Protein AF-A0A955U536-F1 (afdb_monomer_lite)

Foldseek 3Di:
DPPPPPPCQQQNVADPQWAWEDFPPDRIHTDGVVLQDPQQQQPRHGYAAQWGAPNVVSDIFFWAKFKDCPFFVVQWDWDWDQADQPHLCVVQVQDVGGGTFTWGFTKIKMATQGPTKGWNFFLPDPSSPDQWDQRPQVNAIWRQQFKKKFKADPVRHTPWIDGDTGDQAFFDDFDDDGDGDDRRGGIYGNGGMDMDHRPGRSRGHGCPPPDFAKIKMKMAGNVVCSGRHPDRPRRIDIDIDTHHHD

pLDDT: mean 87.47, std 11.95, range [39.75, 98.62]

Radius of gyration: 20.35 Å; chains: 1; bounding box: 44×45×67 Å

Sequence (246 aa):
DANGFGDACVCDGCLAEELCQEHPLELARCISTDICQEFETCGDQCCPFGSGCDTTSDTCVLPDLTIGTGVIAPSLTFEEVDIAVDGCEVFMGCVTAPGLRRMMKLDIRVRNPGVGALVFGDIQQPEIIGNFVFDECIQSGAFTELLTMTLKDAGNVPRATRDYHGLCVLDGLGTGTQVFDDCLFMGLSPGFSSTLAADQPCAGLDVTGLAAGEYTLEMHLNPDETIAESNYDNNVVTVPITIPEP

Secondary structure (DSSP, 8-state):
-TTS-----GGGG--TTEEEE--SSS--EEEETTTS-TTTEETTEEPPTB-EEETTTTEEE----EE-GGGHHHH-EEEEEEE-TT-HHHHTTSSSSSEEEEEEE--EEEE--SSSPEEEEETTSTT--SSEEEETTTTEEEESSSEEEEEE-TTS-EEEEEE---B-----B-SS-----SSSEEEE-TT-EEEE-TTSTTSEEE-TTPPSEEEEEEEEESTT--S--S--TTSEEEEEEEEPP-

Structure (mmCIF, N/CA/C/O backbone):
data_AF-A0A955U536-F1
#
_entry.id   AF-A0A955U536-F1
#
loop_
_atom_site.group_PDB
_atom_site.id
_atom_site.type_symbol
_atom_site.label_atom_id
_atom_site.label_alt_id
_atom_site.label_comp_id
_atom_site.label_asym_id
_atom_site.label_entity_id
_atom_site.label_seq_id
_atom_site.pdbx_PDB_ins_code
_atom_site.Cartn_x
_atom_site.Cartn_y
_atom_site.Cartn_z
_atom_site.occupancy
_atom_site.B_iso_or_equiv
_atom_site.auth_seq_id
_atom_site.auth_comp_id
_atom_site.auth_asym_id
_atom_site.auth_atom_id
_atom_site.pdbx_PDB_model_num
ATOM 1 N N . ASP A 1 1 ? 7.622 -20.544 -37.174 1.00 48.97 1 ASP A N 1
ATOM 2 C CA . ASP A 1 1 ? 7.221 -21.973 -37.250 1.00 48.97 1 ASP A CA 1
ATOM 3 C C . ASP A 1 1 ? 6.225 -22.185 -38.398 1.00 48.97 1 ASP A C 1
ATOM 5 O O . ASP A 1 1 ? 5.889 -21.247 -39.109 1.00 48.97 1 ASP A O 1
ATOM 9 N N . ALA A 1 2 ? 5.924 -23.441 -38.736 1.00 39.75 2 ALA A N 1
ATOM 10 C CA . ALA A 1 2 ? 5.551 -23.874 -40.091 1.00 39.75 2 ALA A CA 1
ATOM 11 C C . ALA A 1 2 ? 4.057 -23.740 -40.477 1.00 39.75 2 ALA A C 1
ATOM 13 O O . ALA A 1 2 ? 3.605 -24.423 -41.396 1.00 39.75 2 ALA A O 1
ATOM 14 N N . ASN A 1 3 ? 3.282 -22.883 -39.810 1.00 59.88 3 ASN A N 1
ATOM 15 C CA . ASN A 1 3 ? 1.857 -22.648 -40.098 1.00 59.88 3 ASN A CA 1
ATOM 16 C C . ASN A 1 3 ? 1.566 -21.294 -40.779 1.00 59.88 3 ASN A C 1
ATOM 18 O O . ASN A 1 3 ? 0.422 -21.061 -41.159 1.00 59.88 3 ASN A O 1
ATOM 22 N N . GLY A 1 4 ? 2.559 -20.418 -40.983 1.00 43.28 4 GLY A N 1
ATOM 23 C CA . GLY A 1 4 ? 2.408 -19.189 -41.783 1.00 43.28 4 GLY A CA 1
ATOM 24 C C . GLY A 1 4 ? 1.479 -18.120 -41.190 1.00 43.28 4 GLY A C 1
ATOM 25 O O . GLY A 1 4 ? 1.365 -17.039 -41.762 1.00 43.28 4 GLY A O 1
ATOM 26 N N . PHE A 1 5 ? 0.872 -18.390 -40.037 1.00 46.16 5 PHE A N 1
ATOM 27 C CA . PHE A 1 5 ? 0.512 -17.377 -39.062 1.00 46.16 5 PHE A CA 1
ATOM 28 C C . PHE A 1 5 ? 1.739 -17.238 -38.180 1.00 46.16 5 PHE A C 1
ATOM 30 O O . PHE A 1 5 ? 1.927 -18.014 -37.251 1.00 46.16 5 PHE A O 1
ATOM 37 N N . GLY A 1 6 ? 2.634 -16.324 -38.549 1.00 46.84 6 GLY A N 1
ATOM 38 C CA . GLY A 1 6 ? 3.588 -15.849 -37.566 1.00 46.84 6 GLY A CA 1
ATOM 39 C C . GLY A 1 6 ? 2.755 -15.250 -36.446 1.00 46.84 6 GLY A C 1
ATOM 40 O O . GLY A 1 6 ? 2.140 -14.205 -36.658 1.00 46.84 6 GLY A O 1
ATOM 41 N N . ASP A 1 7 ? 2.697 -15.926 -35.302 1.00 53.19 7 ASP A N 1
ATOM 42 C CA . ASP A 1 7 ? 2.505 -15.246 -34.031 1.00 53.19 7 ASP A CA 1
ATOM 43 C C . ASP A 1 7 ? 3.710 -14.313 -33.922 1.00 53.19 7 ASP A C 1
ATOM 45 O O . ASP A 1 7 ? 4.755 -14.675 -33.389 1.00 53.19 7 ASP A O 1
ATOM 49 N N . ALA A 1 8 ? 3.627 -13.158 -34.585 1.00 53.50 8 ALA A N 1
ATOM 50 C CA . ALA A 1 8 ? 4.534 -12.070 -34.313 1.00 53.50 8 ALA A CA 1
ATOM 51 C C . ALA A 1 8 ? 4.321 -11.803 -32.829 1.00 53.50 8 ALA A C 1
ATOM 53 O O . ALA A 1 8 ? 3.212 -11.429 -32.428 1.00 53.50 8 ALA A O 1
ATOM 54 N N . CYS A 1 9 ? 5.341 -12.078 -32.014 1.00 65.12 9 CYS A N 1
ATOM 55 C CA . CYS A 1 9 ? 5.349 -11.575 -30.654 1.00 65.12 9 CYS A CA 1
ATOM 56 C C . CYS A 1 9 ? 5.010 -10.089 -30.771 1.00 65.12 9 CYS A C 1
ATOM 58 O O . CYS A 1 9 ? 5.528 -9.428 -31.669 1.00 65.12 9 CYS A O 1
ATOM 60 N N . VAL A 1 10 ? 4.099 -9.563 -29.947 1.00 72.19 10 VAL A N 1
ATOM 61 C CA . VAL A 1 10 ? 3.661 -8.159 -30.085 1.00 72.19 10 VAL A CA 1
ATOM 62 C C . VAL A 1 10 ? 4.877 -7.219 -30.129 1.00 72.19 10 VAL A C 1
ATOM 64 O O . VAL A 1 10 ? 4.898 -6.276 -30.915 1.00 72.19 10 VAL A O 1
ATOM 67 N N . CYS A 1 11 ? 5.937 -7.583 -29.402 1.00 80.00 11 CYS A N 1
ATOM 68 C CA . CYS A 1 11 ? 7.250 -6.947 -29.426 1.00 80.00 11 CYS A CA 1
ATOM 69 C C . CYS A 1 11 ? 7.945 -6.879 -30.798 1.00 80.00 11 CYS A C 1
ATOM 71 O O . CYS A 1 11 ? 8.616 -5.894 -31.083 1.00 80.00 11 CYS A O 1
ATOM 73 N N . ASP A 1 12 ? 7.783 -7.879 -31.668 1.00 79.75 12 ASP A N 1
ATOM 74 C CA . ASP A 1 12 ? 8.383 -7.905 -33.012 1.00 79.75 12 ASP A CA 1
ATOM 75 C C . ASP A 1 12 ? 7.738 -6.875 -33.958 1.00 79.75 12 ASP A C 1
ATOM 77 O O . ASP A 1 12 ? 8.247 -6.616 -35.052 1.00 79.75 12 ASP A O 1
ATOM 81 N N . GLY A 1 13 ? 6.579 -6.331 -33.570 1.00 81.44 13 GLY A N 1
ATOM 82 C CA . GLY A 1 13 ? 5.790 -5.382 -34.348 1.00 81.44 13 GLY A CA 1
ATOM 83 C C . GLY A 1 13 ? 5.906 -3.925 -33.903 1.00 81.44 13 GLY A C 1
ATOM 84 O O . GLY A 1 13 ? 5.238 -3.089 -34.515 1.00 81.44 13 GLY A O 1
ATOM 85 N N . CYS A 1 14 ? 6.700 -3.613 -32.873 1.00 86.19 14 CYS A N 1
ATOM 86 C CA . CYS A 1 14 ? 6.821 -2.243 -32.377 1.00 86.19 14 CYS A CA 1
ATOM 87 C C . CYS A 1 14 ? 7.485 -1.322 -33.408 1.00 86.19 14 CYS A C 1
ATOM 89 O O . CYS A 1 14 ? 8.392 -1.715 -34.151 1.00 86.19 14 CYS A O 1
ATOM 91 N N . LEU A 1 15 ? 6.979 -0.091 -33.499 1.00 87.00 15 LEU A N 1
ATOM 92 C CA . LEU A 1 15 ? 7.510 0.922 -34.405 1.00 87.00 15 LEU A CA 1
ATOM 93 C C . LEU A 1 15 ? 8.873 1.438 -33.913 1.00 87.00 15 LEU A C 1
ATOM 95 O O . LEU A 1 15 ? 9.276 1.208 -32.783 1.00 87.00 15 LEU A O 1
ATOM 99 N N . ALA A 1 16 ? 9.593 2.176 -34.763 1.00 83.19 16 ALA A N 1
ATOM 100 C CA . ALA A 1 16 ? 10.943 2.666 -34.447 1.00 83.19 16 ALA A CA 1
ATOM 101 C C . ALA A 1 16 ? 11.022 3.630 -33.240 1.00 83.19 16 ALA A C 1
ATOM 103 O O . ALA A 1 16 ? 12.115 3.860 -32.734 1.00 83.19 16 ALA A O 1
ATOM 104 N N . GLU A 1 17 ? 9.893 4.202 -32.815 1.00 85.75 17 GLU A N 1
ATOM 105 C CA . GLU A 1 17 ? 9.762 5.098 -31.650 1.00 85.75 17 GLU A CA 1
ATOM 106 C C . GLU A 1 17 ? 8.955 4.424 -30.521 1.00 85.75 17 GLU A C 1
ATOM 108 O O . GLU A 1 17 ? 8.373 5.085 -29.665 1.00 85.75 17 GLU A O 1
ATOM 113 N N . GLU A 1 18 ? 8.881 3.092 -30.534 1.00 89.12 18 GLU A N 1
ATOM 114 C CA . GLU A 1 18 ? 8.206 2.294 -29.519 1.00 89.12 18 GLU A CA 1
ATOM 115 C C . GLU A 1 18 ? 9.140 1.204 -28.986 1.00 89.12 18 GLU A C 1
ATOM 117 O O . GLU A 1 18 ? 9.930 0.616 -29.723 1.00 89.12 18 GLU A O 1
ATOM 122 N N . LEU A 1 19 ? 9.007 0.904 -27.700 1.00 89.62 19 LEU A N 1
ATOM 123 C CA . LEU A 1 19 ? 9.675 -0.196 -27.019 1.00 89.62 19 LEU A CA 1
ATOM 124 C C . LEU A 1 19 ? 8.643 -1.248 -26.626 1.00 89.62 19 LEU A C 1
ATOM 126 O O . LEU A 1 19 ? 7.490 -0.921 -26.326 1.00 89.62 19 LEU A O 1
ATOM 130 N N . CYS A 1 20 ? 9.054 -2.515 -26.592 1.00 91.06 20 CYS A N 1
ATOM 131 C CA . CYS A 1 20 ? 8.164 -3.546 -26.078 1.00 91.06 20 CYS A CA 1
ATOM 132 C C . CYS A 1 20 ? 8.123 -3.521 -24.553 1.00 91.06 20 CYS A C 1
ATOM 134 O O . CYS A 1 20 ? 9.168 -3.509 -23.906 1.00 91.06 20 CYS A O 1
ATOM 136 N N . GLN A 1 21 ? 6.919 -3.586 -23.995 1.00 91.06 21 GLN A N 1
ATOM 137 C CA . GLN A 1 21 ? 6.676 -3.761 -22.573 1.00 91.06 21 GLN A CA 1
ATOM 138 C C . GLN A 1 21 ? 5.912 -5.062 -22.339 1.00 91.06 21 GLN A C 1
ATOM 140 O O . GLN A 1 21 ? 4.842 -5.283 -22.913 1.00 91.06 21 GLN A O 1
ATOM 145 N N . GLU A 1 22 ? 6.453 -5.906 -21.466 1.00 89.12 22 GLU A N 1
ATOM 146 C CA . GLU A 1 22 ? 5.828 -7.152 -21.029 1.00 89.12 22 GLU A CA 1
ATOM 147 C C . GLU A 1 22 ? 5.442 -7.032 -19.554 1.00 89.12 22 GLU A C 1
ATOM 149 O O . GLU A 1 22 ? 6.295 -6.780 -18.706 1.00 89.12 22 GLU A O 1
ATOM 154 N N . HIS A 1 23 ? 4.158 -7.211 -19.243 1.00 88.31 23 HIS A N 1
ATOM 155 C CA . HIS A 1 23 ? 3.664 -7.298 -17.869 1.00 88.31 23 HIS A CA 1
ATOM 156 C C . HIS A 1 23 ? 3.419 -8.774 -17.510 1.00 88.31 23 HIS A C 1
ATOM 158 O O . HIS A 1 23 ? 2.920 -9.509 -18.362 1.00 88.31 23 HIS A O 1
ATOM 164 N N . PRO A 1 24 ? 3.683 -9.233 -16.271 1.00 87.75 24 PRO A N 1
ATOM 165 C CA . PRO A 1 24 ? 3.489 -10.640 -15.892 1.00 87.75 24 PRO A CA 1
ATOM 166 C C . PRO A 1 24 ? 2.060 -11.166 -16.088 1.00 87.75 24 PRO A C 1
ATOM 168 O O . PRO A 1 24 ? 1.861 -12.363 -16.299 1.00 87.75 24 PRO A O 1
ATOM 171 N N . LEU A 1 25 ? 1.073 -10.272 -16.001 1.00 88.31 25 LEU A N 1
ATOM 172 C CA . LEU A 1 25 ? -0.357 -10.596 -16.036 1.00 88.31 25 LEU A CA 1
ATOM 173 C C . LEU A 1 25 ? -1.104 -10.019 -17.247 1.00 88.31 25 LEU A C 1
ATOM 175 O O . LEU A 1 25 ? -2.258 -10.378 -17.475 1.00 88.31 25 LEU A O 1
ATOM 179 N N . GLU A 1 26 ? -0.465 -9.152 -18.039 1.00 84.81 26 GLU A N 1
ATOM 180 C CA . GLU A 1 26 ? -1.080 -8.568 -19.238 1.00 84.81 26 GLU A CA 1
ATOM 181 C C . GLU A 1 26 ? -0.385 -9.052 -20.513 1.00 84.81 26 GLU A C 1
ATOM 183 O O . GLU A 1 26 ? 0.717 -9.594 -20.496 1.00 84.81 26 GLU A O 1
ATOM 188 N N . LEU A 1 27 ? -1.041 -8.852 -21.655 1.00 84.38 27 LEU A N 1
ATOM 189 C CA . LEU A 1 27 ? -0.408 -9.096 -22.945 1.00 84.38 27 LEU A CA 1
ATOM 190 C C . LEU A 1 27 ? 0.681 -8.050 -23.201 1.00 84.38 27 LEU A C 1
ATOM 192 O O . LEU A 1 27 ? 0.497 -6.870 -22.901 1.00 84.38 27 LEU A O 1
ATOM 196 N N . ALA A 1 28 ? 1.777 -8.486 -23.822 1.00 87.00 28 ALA A N 1
ATOM 197 C CA . ALA A 1 28 ? 2.827 -7.594 -24.292 1.00 87.00 28 ALA A CA 1
ATOM 198 C C . ALA A 1 28 ? 2.250 -6.476 -25.176 1.00 87.00 28 ALA A C 1
ATOM 200 O O . ALA A 1 28 ? 1.322 -6.705 -25.961 1.00 87.00 28 ALA A O 1
ATOM 201 N N . ARG A 1 29 ? 2.809 -5.272 -25.057 1.00 88.94 29 ARG A N 1
ATOM 202 C CA . ARG A 1 29 ? 2.356 -4.074 -25.773 1.00 88.94 29 ARG A CA 1
ATOM 203 C C . ARG A 1 29 ? 3.532 -3.204 -26.200 1.00 88.94 29 ARG A C 1
ATOM 205 O O . ARG A 1 29 ? 4.580 -3.221 -25.566 1.00 88.94 29 ARG A O 1
ATOM 212 N N . CYS A 1 30 ? 3.337 -2.426 -27.258 1.00 88.94 30 CYS A N 1
ATOM 213 C CA . CYS A 1 30 ? 4.293 -1.406 -27.679 1.00 88.94 30 CYS A CA 1
ATOM 214 C C . CYS A 1 30 ? 3.981 -0.092 -26.955 1.00 88.94 30 CYS A C 1
ATOM 216 O O . CYS A 1 30 ? 2.836 0.365 -26.957 1.00 88.94 30 CYS A O 1
ATOM 218 N N . ILE A 1 31 ? 4.987 0.480 -26.301 1.00 86.62 31 ILE A N 1
ATOM 219 C CA . ILE A 1 31 ? 4.919 1.734 -25.547 1.00 86.62 31 ILE A CA 1
ATOM 220 C C . ILE A 1 31 ? 5.820 2.748 -26.242 1.00 86.62 31 ILE A C 1
ATOM 222 O O . ILE A 1 31 ? 6.945 2.416 -26.599 1.00 86.62 31 ILE A O 1
ATOM 226 N N . SER A 1 32 ? 5.345 3.981 -26.423 1.00 84.81 32 SER A N 1
ATOM 227 C CA . SER A 1 32 ? 6.175 5.065 -26.967 1.00 84.81 32 SER A CA 1
ATOM 228 C C . SER A 1 32 ? 7.432 5.271 -26.118 1.00 84.81 32 SER A C 1
ATOM 230 O O . SER A 1 32 ? 7.349 5.286 -24.888 1.00 84.81 32 SER A O 1
ATOM 232 N N . THR A 1 33 ? 8.578 5.506 -26.758 1.00 82.56 33 THR A N 1
ATOM 233 C CA . THR A 1 33 ? 9.829 5.864 -26.066 1.00 82.56 33 THR A CA 1
ATOM 234 C C . THR A 1 33 ? 9.695 7.121 -25.211 1.00 82.56 33 THR A C 1
ATOM 236 O O . THR A 1 33 ? 10.424 7.263 -24.242 1.00 82.56 33 THR A O 1
ATOM 239 N N . ASP A 1 34 ? 8.756 8.013 -25.539 1.00 79.50 34 ASP A N 1
ATOM 240 C CA . ASP A 1 34 ? 8.497 9.230 -24.756 1.00 79.50 34 ASP A CA 1
ATOM 241 C C . ASP A 1 34 ? 7.755 8.941 -23.439 1.00 79.50 34 ASP A C 1
ATOM 243 O O . ASP A 1 34 ? 7.759 9.767 -22.534 1.00 79.50 34 ASP A O 1
ATOM 247 N N . ILE A 1 35 ? 7.086 7.787 -23.339 1.00 77.12 35 ILE A N 1
ATOM 248 C CA . ILE A 1 35 ? 6.382 7.347 -22.124 1.00 77.12 35 ILE A CA 1
ATOM 249 C C . ILE A 1 35 ? 7.309 6.496 -21.256 1.00 77.12 35 ILE A C 1
ATOM 251 O O . ILE A 1 35 ? 7.219 6.552 -20.032 1.00 77.12 35 ILE A O 1
ATOM 255 N N . CYS A 1 36 ? 8.178 5.699 -21.883 1.00 79.88 36 CYS A N 1
ATOM 256 C CA . CYS A 1 36 ? 9.119 4.864 -21.154 1.00 79.88 36 CYS A CA 1
ATOM 257 C C . CYS A 1 36 ? 10.167 5.726 -20.455 1.00 79.88 36 CYS A C 1
ATOM 259 O O . CYS A 1 36 ? 10.977 6.383 -21.111 1.00 79.88 36 CYS A O 1
ATOM 261 N N . GLN A 1 37 ? 10.168 5.727 -19.125 1.00 74.94 37 GLN A N 1
ATOM 262 C CA . GLN A 1 37 ? 11.097 6.577 -18.390 1.00 74.94 37 GLN A CA 1
ATOM 263 C C . GLN A 1 37 ? 12.533 6.065 -18.533 1.00 74.94 37 GLN A C 1
ATOM 265 O O . GLN A 1 37 ? 12.777 4.881 -18.783 1.00 74.94 37 GLN A O 1
ATOM 270 N N . GLU A 1 38 ? 13.516 6.952 -18.348 1.00 72.62 38 GLU A N 1
ATOM 271 C CA . GLU A 1 38 ? 14.935 6.601 -18.514 1.00 72.62 38 GLU A CA 1
ATOM 272 C C . GLU A 1 38 ? 15.343 5.417 -17.617 1.00 72.62 38 GLU A C 1
ATOM 274 O O . GLU A 1 38 ? 16.123 4.567 -18.036 1.00 72.62 38 GLU A O 1
ATOM 279 N N . PHE A 1 39 ? 14.773 5.311 -16.412 1.00 72.31 39 PHE A N 1
ATOM 280 C CA . PHE A 1 39 ? 15.051 4.210 -15.482 1.00 72.31 39 PHE A CA 1
ATOM 281 C C . PHE A 1 39 ? 14.288 2.907 -15.788 1.00 72.31 39 PHE A C 1
ATOM 283 O O . PHE A 1 39 ? 14.655 1.852 -15.265 1.00 72.31 39 PHE A O 1
ATOM 290 N N . GLU A 1 40 ? 13.240 2.965 -16.614 1.00 82.06 40 GLU A N 1
ATOM 291 C CA . GLU A 1 40 ? 12.473 1.799 -17.079 1.00 82.06 40 GLU A CA 1
ATOM 292 C C . GLU A 1 40 ? 13.005 1.277 -18.418 1.00 82.06 40 GLU A C 1
ATOM 294 O O . GLU A 1 40 ? 12.694 0.157 -18.814 1.00 82.06 40 GLU A O 1
ATOM 299 N N . THR A 1 41 ? 13.818 2.061 -19.126 1.00 87.44 41 THR A N 1
ATOM 300 C CA . THR A 1 41 ? 14.405 1.645 -20.401 1.00 87.44 41 THR A CA 1
ATOM 301 C C . THR A 1 41 ? 15.501 0.606 -20.159 1.00 87.44 41 THR A C 1
ATOM 303 O O . THR A 1 41 ? 16.462 0.857 -19.429 1.00 87.44 41 THR A O 1
ATOM 306 N N . CYS A 1 42 ? 15.370 -0.564 -20.784 1.00 89.56 42 CYS A N 1
ATOM 307 C CA . CYS A 1 42 ? 16.298 -1.682 -20.641 1.00 89.56 42 CYS A CA 1
ATOM 308 C C . CYS A 1 42 ? 16.577 -2.305 -22.009 1.00 89.56 42 CYS A C 1
ATOM 310 O O . CYS A 1 42 ? 15.739 -3.021 -22.558 1.00 89.56 42 CYS A O 1
ATOM 312 N N . GLY A 1 43 ? 17.724 -1.971 -22.598 1.00 86.00 43 GLY A N 1
ATOM 313 C CA . GLY A 1 43 ? 18.032 -2.309 -23.985 1.00 86.00 43 GLY A CA 1
ATOM 314 C C . GLY A 1 43 ? 16.944 -1.815 -24.945 1.00 86.00 43 GLY A C 1
ATOM 315 O O . GLY A 1 43 ? 16.663 -0.620 -25.019 1.00 86.00 43 GLY A O 1
ATOM 316 N N . ASP A 1 44 ? 16.318 -2.757 -25.652 1.00 85.38 44 ASP A N 1
ATOM 317 C CA . ASP A 1 44 ? 15.220 -2.511 -26.601 1.00 85.38 44 ASP A CA 1
ATOM 318 C C . ASP A 1 44 ? 13.821 -2.713 -25.965 1.00 85.38 44 ASP A C 1
ATOM 320 O O . ASP A 1 44 ? 12.814 -2.858 -26.666 1.00 85.38 44 ASP A O 1
ATOM 324 N N . GLN A 1 45 ? 13.741 -2.759 -24.632 1.00 89.69 45 GLN A N 1
ATOM 325 C CA . GLN A 1 45 ? 12.508 -2.970 -23.875 1.00 89.69 45 GLN A CA 1
ATOM 326 C C . GLN A 1 45 ? 12.192 -1.785 -22.963 1.00 89.69 45 GLN A C 1
ATOM 328 O O . GLN A 1 45 ? 13.078 -1.087 -22.467 1.00 89.69 45 GLN A O 1
ATOM 333 N N . CYS A 1 46 ? 10.901 -1.603 -22.711 1.00 91.12 46 CYS A N 1
ATOM 334 C CA . CYS A 1 46 ? 10.412 -0.779 -21.624 1.00 91.12 46 CYS A CA 1
ATOM 335 C C . CYS A 1 46 ? 9.950 -1.689 -20.494 1.00 91.12 46 CYS A C 1
ATOM 337 O O . CYS A 1 46 ? 9.057 -2.516 -20.690 1.00 91.12 46 CYS A O 1
ATOM 339 N N . CYS A 1 47 ? 10.537 -1.551 -19.313 1.00 92.12 47 CYS A N 1
ATOM 340 C CA . CYS A 1 47 ? 10.123 -2.332 -18.164 1.00 92.12 47 CYS A CA 1
ATOM 341 C C . CYS A 1 47 ? 8.680 -1.993 -17.770 1.00 92.12 47 CYS A C 1
ATOM 343 O O . CYS A 1 47 ? 8.230 -0.857 -17.949 1.00 92.12 47 CYS A O 1
ATOM 345 N N . PRO A 1 48 ? 7.891 -2.981 -17.317 1.00 91.44 48 PRO A N 1
ATOM 346 C CA . PRO A 1 48 ? 6.523 -2.728 -16.895 1.00 91.44 48 PRO A CA 1
ATOM 347 C C . PRO A 1 48 ? 6.491 -1.808 -15.671 1.00 91.44 48 PRO A C 1
ATOM 349 O O . PRO A 1 48 ? 7.434 -1.780 -14.877 1.00 91.44 48 PRO A O 1
ATOM 352 N N . PHE A 1 49 ? 5.392 -1.071 -15.520 1.00 88.44 49 PHE A N 1
ATOM 353 C CA . PHE A 1 49 ? 5.240 -0.079 -14.459 1.00 88.44 49 PHE A CA 1
ATOM 354 C C . PHE A 1 49 ? 5.570 -0.659 -13.077 1.00 88.44 49 PHE A C 1
ATOM 356 O O . PHE A 1 49 ? 5.129 -1.757 -12.720 1.00 88.44 49 PHE A O 1
ATOM 363 N N . GLY A 1 50 ? 6.353 0.089 -12.301 1.00 89.19 50 GLY A N 1
ATOM 364 C CA . GLY A 1 50 ? 6.789 -0.325 -10.972 1.00 89.19 50 GLY A CA 1
ATOM 365 C C . GLY A 1 50 ? 8.045 -1.197 -10.954 1.00 89.19 50 GLY A C 1
ATOM 366 O O . GLY A 1 50 ? 8.507 -1.543 -9.872 1.00 89.19 50 GLY A O 1
ATOM 367 N N . SER A 1 51 ? 8.627 -1.535 -12.104 1.00 92.19 51 SER A N 1
ATOM 368 C CA . SER A 1 51 ? 9.863 -2.320 -12.191 1.00 92.19 51 SER A CA 1
ATOM 369 C C . SER A 1 51 ? 11.030 -1.508 -12.757 1.00 92.19 51 SER A C 1
ATOM 371 O O . SER A 1 51 ? 10.860 -0.370 -13.186 1.00 92.19 51 SER A O 1
ATOM 373 N N . GLY A 1 52 ? 12.238 -2.073 -12.726 1.00 89.25 52 GLY A N 1
ATOM 374 C CA . GLY A 1 52 ? 13.443 -1.385 -13.190 1.00 89.25 52 GLY A CA 1
ATOM 375 C C . GLY A 1 52 ? 14.350 -2.266 -14.041 1.00 89.25 52 GLY A C 1
ATOM 376 O O . GLY A 1 52 ? 14.208 -3.490 -14.079 1.00 89.25 52 GLY A O 1
ATOM 377 N N . CYS A 1 53 ? 15.314 -1.632 -14.705 1.00 90.56 53 CYS A N 1
ATOM 378 C CA . CYS A 1 53 ? 16.330 -2.326 -15.490 1.00 90.56 53 CYS A CA 1
ATOM 379 C C . CYS A 1 53 ? 17.531 -2.754 -14.631 1.00 90.56 53 CYS A C 1
ATOM 381 O O . CYS A 1 53 ? 18.166 -1.928 -13.968 1.00 90.56 53 CYS A O 1
ATOM 383 N N . ASP A 1 54 ? 17.924 -4.030 -14.702 1.00 89.06 54 ASP A N 1
ATOM 384 C CA . ASP A 1 54 ? 19.263 -4.442 -14.278 1.00 89.06 54 ASP A CA 1
ATOM 385 C C . ASP A 1 54 ? 20.270 -4.141 -15.393 1.00 89.06 54 ASP A C 1
ATOM 387 O O . ASP A 1 54 ? 20.468 -4.926 -16.319 1.00 89.06 54 ASP A O 1
ATOM 391 N N . THR A 1 55 ? 20.968 -3.016 -15.251 1.00 84.25 55 THR A N 1
ATOM 392 C CA . THR A 1 55 ? 21.989 -2.540 -16.203 1.00 84.25 55 THR A CA 1
ATOM 393 C C . THR A 1 55 ? 23.150 -3.512 -16.457 1.00 84.25 55 THR A C 1
ATOM 395 O O . THR A 1 55 ? 23.894 -3.335 -17.421 1.00 84.25 55 THR A O 1
ATOM 398 N N . THR A 1 56 ? 23.347 -4.532 -15.611 1.00 86.81 56 THR A N 1
ATOM 399 C CA . THR A 1 56 ? 24.398 -5.540 -15.826 1.00 86.81 56 THR A CA 1
ATOM 400 C C . THR A 1 56 ? 23.945 -6.635 -16.784 1.00 86.81 56 THR A C 1
ATOM 402 O O . THR A 1 56 ? 24.745 -7.114 -17.592 1.00 86.81 56 THR A O 1
ATOM 405 N N . SER A 1 57 ? 22.691 -7.069 -16.660 1.00 87.94 57 SER A N 1
ATOM 406 C CA . SER A 1 57 ? 22.112 -8.136 -17.480 1.00 87.94 57 SER A CA 1
ATOM 407 C C . SER A 1 57 ? 21.311 -7.618 -18.673 1.00 87.94 57 SER A C 1
ATOM 409 O O . SER A 1 57 ? 21.038 -8.410 -19.571 1.00 87.94 57 SER A O 1
ATOM 411 N N . ASP A 1 58 ? 20.993 -6.321 -18.693 1.00 88.44 58 ASP A N 1
ATOM 412 C CA . ASP A 1 58 ? 20.109 -5.674 -19.668 1.00 88.44 58 ASP A CA 1
ATOM 413 C C . ASP A 1 58 ? 18.729 -6.353 -19.703 1.00 88.44 58 ASP A C 1
ATOM 415 O O . ASP A 1 58 ? 18.182 -6.668 -20.757 1.00 88.44 58 ASP A O 1
ATOM 419 N N . THR A 1 59 ? 18.201 -6.664 -18.510 1.00 90.19 59 THR A N 1
ATOM 420 C CA . THR A 1 59 ? 16.882 -7.286 -18.340 1.00 90.19 59 THR A CA 1
ATOM 421 C C . THR A 1 59 ? 16.026 -6.538 -17.328 1.00 90.19 59 THR A C 1
ATOM 423 O O . THR A 1 59 ? 16.520 -6.047 -16.308 1.00 90.19 59 THR A O 1
ATOM 426 N N . CYS A 1 60 ? 14.723 -6.480 -17.598 1.00 92.44 60 CYS A N 1
ATOM 427 C CA . CYS A 1 60 ? 13.757 -5.967 -16.639 1.00 92.44 60 CYS A CA 1
ATOM 428 C C . CYS A 1 60 ? 13.648 -6.913 -15.444 1.00 92.44 60 CYS A C 1
ATOM 430 O O . CYS A 1 60 ? 13.376 -8.107 -15.589 1.00 92.44 60 CYS A O 1
ATOM 432 N N . VAL A 1 61 ? 13.854 -6.362 -14.252 1.00 94.06 61 VAL A N 1
ATOM 433 C CA . VAL A 1 61 ? 13.769 -7.081 -12.984 1.00 94.06 61 VAL A CA 1
ATOM 434 C C . VAL A 1 61 ? 12.600 -6.544 -12.176 1.00 94.06 61 VAL A C 1
ATOM 436 O O . VAL A 1 61 ? 12.466 -5.341 -11.955 1.00 94.06 61 VAL A O 1
ATOM 439 N N . LEU A 1 62 ? 11.746 -7.456 -11.723 1.00 95.81 62 LEU A N 1
ATOM 440 C CA . LEU A 1 62 ? 10.522 -7.108 -11.013 1.00 95.81 62 LEU A CA 1
ATOM 441 C C . LEU A 1 62 ? 10.756 -7.083 -9.494 1.00 95.81 62 LEU A C 1
ATOM 443 O O . LEU A 1 62 ? 11.509 -7.927 -8.980 1.00 95.81 62 LEU A O 1
ATOM 447 N N . PRO A 1 63 ? 10.106 -6.167 -8.759 1.00 96.69 63 PRO A N 1
ATOM 448 C CA . PRO A 1 63 ? 9.995 -6.278 -7.312 1.00 96.69 63 PRO A CA 1
ATOM 449 C C . PRO A 1 63 ? 9.179 -7.513 -6.894 1.00 96.69 63 PRO A C 1
ATOM 451 O O . PRO A 1 63 ? 8.546 -8.195 -7.701 1.00 96.69 63 PRO A O 1
ATOM 454 N N . ASP A 1 64 ? 9.227 -7.821 -5.607 1.00 97.75 64 ASP A N 1
ATOM 455 C CA . ASP A 1 64 ? 8.268 -8.690 -4.914 1.00 97.75 64 ASP A CA 1
ATOM 456 C C . ASP A 1 64 ? 7.926 -7.942 -3.637 1.00 97.75 64 ASP A C 1
ATOM 458 O O . ASP A 1 64 ? 8.828 -7.695 -2.833 1.00 97.75 64 ASP A O 1
ATOM 462 N N . LEU A 1 65 ? 6.683 -7.499 -3.484 1.00 97.06 65 LEU A N 1
ATOM 463 C CA . LEU A 1 65 ? 6.262 -6.654 -2.386 1.00 97.06 65 LEU A CA 1
ATOM 464 C C . LEU A 1 65 ? 5.489 -7.462 -1.348 1.00 97.06 65 LEU A C 1
ATOM 466 O O . LEU A 1 65 ? 4.558 -8.205 -1.618 1.00 97.06 65 LEU A O 1
ATOM 470 N N . THR A 1 66 ? 5.849 -7.270 -0.082 1.00 97.50 66 THR A N 1
ATOM 471 C CA . THR A 1 66 ? 5.207 -7.985 1.026 1.00 97.50 66 THR A CA 1
ATOM 472 C C . THR A 1 66 ? 4.898 -7.069 2.191 1.00 97.50 66 THR A C 1
ATOM 474 O O . THR A 1 66 ? 5.588 -6.076 2.445 1.00 97.50 66 THR A O 1
ATOM 477 N N . ILE A 1 67 ? 3.884 -7.442 2.969 1.00 97.12 67 ILE A N 1
ATOM 478 C CA . ILE A 1 67 ? 3.520 -6.724 4.189 1.00 97.12 67 ILE A CA 1
ATOM 479 C C . ILE A 1 67 ? 4.298 -7.299 5.378 1.00 97.12 67 ILE A C 1
ATOM 481 O O . ILE A 1 67 ? 4.206 -8.476 5.733 1.00 97.12 67 ILE A O 1
ATOM 485 N N . GLY A 1 68 ? 5.070 -6.442 6.042 1.00 96.12 68 GLY A N 1
ATOM 486 C CA . GLY A 1 68 ? 5.841 -6.777 7.232 1.00 96.12 68 GLY A CA 1
ATOM 487 C C . GLY A 1 68 ? 4.976 -6.847 8.488 1.00 96.12 68 GLY A C 1
ATOM 488 O O . GLY A 1 68 ? 4.937 -5.898 9.260 1.00 96.12 68 GLY A O 1
ATOM 489 N N . THR A 1 69 ? 4.355 -7.992 8.765 1.00 95.56 69 THR A N 1
ATOM 490 C CA . THR A 1 69 ? 3.430 -8.159 9.908 1.00 95.56 69 THR A CA 1
ATOM 491 C C . THR A 1 69 ? 4.066 -7.994 11.294 1.00 95.56 69 THR A C 1
ATOM 493 O O . THR A 1 69 ? 3.369 -7.716 12.269 1.00 95.56 69 THR A O 1
ATOM 496 N N . GLY A 1 70 ? 5.395 -8.110 11.402 1.00 95.56 70 GLY A N 1
ATOM 497 C CA . GLY A 1 70 ? 6.129 -8.016 12.669 1.00 95.56 70 GLY A CA 1
ATOM 498 C C . GLY A 1 70 ? 6.050 -6.659 13.380 1.00 95.56 70 GLY A C 1
ATOM 499 O O . GLY A 1 70 ? 6.407 -6.590 14.554 1.00 95.56 70 GLY A O 1
ATOM 500 N N . VAL A 1 71 ? 5.589 -5.598 12.706 1.00 95.19 71 VAL A N 1
ATOM 501 C CA . VAL A 1 71 ? 5.393 -4.273 13.325 1.00 95.19 71 VAL A CA 1
ATOM 502 C C . VAL A 1 71 ? 3.974 -4.005 13.796 1.00 95.19 71 VAL A C 1
ATOM 504 O O . VAL A 1 71 ? 3.785 -3.109 14.610 1.00 95.19 71 VAL A O 1
ATOM 507 N N . ILE A 1 72 ? 2.993 -4.789 13.344 1.00 96.12 72 ILE A N 1
ATOM 508 C CA . ILE A 1 72 ? 1.575 -4.481 13.559 1.00 96.12 72 ILE A CA 1
ATOM 509 C C . ILE A 1 72 ? 1.224 -4.585 15.046 1.00 96.12 72 ILE A C 1
ATOM 511 O O . ILE A 1 72 ? 0.834 -3.602 15.660 1.00 96.12 72 ILE A O 1
ATOM 515 N N . ALA A 1 73 ? 1.422 -5.754 15.664 1.00 95.75 73 ALA A N 1
ATOM 516 C CA . ALA A 1 73 ? 1.057 -5.944 17.071 1.00 95.75 73 ALA A CA 1
ATOM 517 C C . ALA A 1 73 ? 1.821 -5.020 18.051 1.00 95.75 73 ALA A C 1
ATOM 519 O O . ALA A 1 73 ? 1.189 -4.516 18.976 1.00 95.75 73 ALA A O 1
ATOM 520 N N . PRO A 1 74 ? 3.136 -4.758 17.885 1.00 97.06 74 PRO A N 1
ATOM 521 C CA . PRO A 1 74 ? 3.861 -3.835 18.764 1.00 97.06 74 PRO A CA 1
ATOM 522 C C . PRO A 1 74 ? 3.453 -2.360 18.654 1.00 97.06 74 PRO A C 1
ATOM 524 O O . PRO A 1 74 ? 3.679 -1.619 19.608 1.00 97.06 74 PRO A O 1
ATOM 527 N N . SER A 1 75 ? 2.912 -1.930 17.511 1.00 97.25 75 SER A N 1
ATOM 528 C CA . SER A 1 75 ? 2.521 -0.532 17.255 1.00 97.25 75 SER A CA 1
ATOM 529 C C . SER A 1 75 ? 1.016 -0.285 17.380 1.00 97.25 75 SER A C 1
ATOM 531 O O . SER A 1 75 ? 0.592 0.865 17.345 1.00 97.25 75 SER A O 1
ATOM 533 N N . LEU A 1 76 ? 0.210 -1.342 17.529 1.00 97.69 76 LEU A N 1
ATOM 534 C CA . LEU A 1 76 ? -1.244 -1.253 17.567 1.00 97.69 76 LEU A CA 1
ATOM 535 C C . LEU A 1 76 ? -1.727 -0.439 18.776 1.00 97.69 76 LEU A C 1
ATOM 537 O O . LEU A 1 76 ? -1.569 -0.861 19.926 1.00 97.69 76 LEU A O 1
ATOM 541 N N . THR A 1 77 ? -2.391 0.684 18.512 1.00 97.12 77 THR A N 1
ATOM 542 C CA . THR A 1 77 ? -3.066 1.500 19.527 1.00 97.12 77 THR A CA 1
ATOM 543 C C . THR A 1 77 ? -4.510 1.801 19.136 1.00 97.12 77 THR A C 1
ATOM 545 O O . THR A 1 77 ? -4.907 1.725 17.972 1.00 97.12 77 THR A O 1
ATOM 548 N N . PHE A 1 78 ? -5.317 2.127 20.145 1.00 96.81 78 PHE A N 1
ATOM 549 C CA . PHE A 1 78 ? -6.684 2.610 19.981 1.00 96.81 78 PHE A CA 1
ATOM 550 C C . PHE A 1 78 ? -6.799 3.950 20.690 1.00 96.81 78 PHE A C 1
ATOM 552 O O . PHE A 1 78 ? -6.550 4.032 21.893 1.00 96.81 78 PHE A O 1
ATOM 559 N N . GLU A 1 79 ? -7.158 4.991 19.950 1.00 94.62 79 GLU A N 1
ATOM 560 C CA . GLU A 1 79 ? -7.158 6.364 20.450 1.00 94.62 79 GLU A CA 1
ATOM 561 C C . GLU A 1 79 ? -8.455 7.075 20.077 1.00 94.62 79 GLU A C 1
ATOM 563 O O . GLU A 1 79 ? -8.929 6.972 18.948 1.00 94.62 79 GLU A O 1
ATOM 568 N N . GLU A 1 80 ? -9.011 7.822 21.028 1.00 94.69 80 GLU A N 1
ATOM 569 C CA . GLU A 1 80 ? -10.063 8.800 20.760 1.00 94.69 80 GLU A CA 1
ATOM 570 C C . GLU A 1 80 ? -9.399 10.103 20.298 1.00 94.69 80 GLU A C 1
ATOM 572 O O . GLU A 1 80 ? -8.642 10.727 21.046 1.00 94.69 80 GLU A O 1
ATOM 577 N N . VAL A 1 81 ? -9.661 10.501 19.058 1.00 92.94 81 VAL A N 1
ATOM 578 C CA . VAL A 1 81 ? -9.072 11.672 18.407 1.00 92.94 81 VAL A CA 1
ATOM 579 C C . VAL A 1 81 ? -10.198 12.580 17.930 1.00 92.94 81 VAL A C 1
ATOM 581 O O . VAL A 1 81 ? -11.103 12.136 17.231 1.00 92.94 81 VAL A O 1
ATOM 584 N N . ASP A 1 82 ? -10.161 13.857 18.303 1.00 95.31 82 ASP A N 1
ATOM 585 C CA . ASP A 1 82 ? -11.102 14.851 17.780 1.00 95.31 82 ASP A CA 1
ATOM 586 C C . ASP A 1 82 ? -10.571 15.413 16.457 1.00 95.31 82 ASP A C 1
ATOM 588 O O . ASP A 1 82 ? -9.592 16.163 16.435 1.00 95.31 82 ASP A O 1
ATOM 592 N N . ILE A 1 83 ? -11.183 14.997 15.350 1.00 94.88 83 ILE A N 1
ATOM 593 C CA . ILE A 1 83 ? -10.750 15.340 13.997 1.00 94.88 83 ILE A CA 1
ATOM 594 C C . ILE A 1 83 ? -11.385 16.663 13.566 1.00 94.88 83 ILE A C 1
ATOM 596 O O . ILE A 1 83 ? -12.611 16.800 13.513 1.00 94.88 83 ILE A O 1
ATOM 600 N N . ALA A 1 84 ? -10.552 17.638 13.204 1.00 94.00 84 ALA A N 1
ATOM 601 C CA . ALA A 1 84 ? -11.012 18.927 12.698 1.00 94.00 84 ALA A CA 1
ATOM 602 C C . ALA A 1 84 ? -11.703 18.797 11.325 1.00 94.00 84 ALA A C 1
ATOM 604 O O . ALA A 1 84 ? -11.442 17.875 10.556 1.00 94.00 84 ALA A O 1
ATOM 605 N N . VAL A 1 85 ? -12.583 19.747 10.993 1.00 92.88 85 VAL A N 1
ATOM 606 C CA . VAL A 1 85 ? -13.291 19.781 9.694 1.00 92.88 85 VAL A CA 1
ATOM 607 C C . VAL A 1 85 ? -12.348 19.941 8.500 1.00 92.88 85 VAL A C 1
ATOM 609 O O . VAL A 1 85 ? -12.633 19.431 7.423 1.00 92.88 85 VAL A O 1
ATOM 612 N N . ASP A 1 86 ? -11.233 20.628 8.712 1.00 90.19 86 ASP A N 1
ATOM 613 C CA . ASP A 1 86 ? -10.111 20.830 7.798 1.00 90.19 86 ASP A CA 1
ATOM 614 C C . ASP A 1 86 ? -8.912 19.933 8.153 1.00 90.19 86 ASP A C 1
ATOM 616 O O . ASP A 1 86 ? -7.796 20.172 7.699 1.00 90.19 86 ASP A O 1
ATOM 620 N N . GLY A 1 87 ? -9.138 18.905 8.978 1.00 89.31 87 GLY A N 1
ATOM 621 C CA . GLY A 1 87 ? -8.128 17.925 9.344 1.00 89.31 87 GLY A CA 1
ATOM 622 C C . GLY A 1 87 ? -7.724 17.060 8.156 1.00 89.31 87 GLY A C 1
ATOM 623 O O . GLY A 1 87 ? -8.533 16.740 7.277 1.00 89.31 87 GLY A O 1
ATOM 624 N N . CYS A 1 88 ? -6.467 16.636 8.164 1.00 87.69 88 CYS A N 1
ATOM 625 C CA . CYS A 1 88 ? -5.899 15.816 7.105 1.00 87.69 88 CYS A CA 1
ATOM 626 C C . CYS A 1 88 ? -6.616 14.486 6.931 1.00 87.69 88 CYS A C 1
ATOM 628 O O . CYS A 1 88 ? -6.765 14.003 5.816 1.00 87.69 88 CYS A O 1
ATOM 630 N N . GLU A 1 89 ? -7.165 13.942 8.008 1.00 89.00 89 GLU A N 1
ATOM 631 C CA . GLU A 1 89 ? -7.916 12.703 7.967 1.00 89.00 89 GLU A CA 1
ATOM 632 C C . GLU A 1 89 ? -9.188 12.804 7.121 1.00 89.00 89 GLU A C 1
ATOM 634 O O . GLU A 1 89 ? -9.577 11.840 6.458 1.00 89.00 89 GLU A O 1
ATOM 639 N N . VAL A 1 90 ? -9.825 13.980 7.122 1.00 89.56 90 VAL A N 1
ATOM 640 C CA . VAL A 1 90 ? -10.997 14.270 6.291 1.00 89.56 90 VAL A CA 1
ATOM 641 C C . VAL A 1 90 ? -10.564 14.528 4.851 1.00 89.56 90 VAL A C 1
ATOM 643 O O . VAL A 1 90 ? -11.175 13.991 3.930 1.00 89.56 90 VAL A O 1
ATOM 646 N N . PHE A 1 91 ? -9.507 15.322 4.649 1.00 84.75 91 PHE A N 1
ATOM 647 C CA . PHE A 1 91 ? -9.006 15.673 3.317 1.00 84.75 91 PHE A CA 1
ATOM 648 C C . PHE A 1 91 ? -8.511 14.450 2.536 1.00 84.75 91 PHE A C 1
ATOM 650 O O . PHE A 1 91 ? -8.890 14.254 1.384 1.00 84.75 91 PHE A O 1
ATOM 657 N N . MET A 1 92 ? -7.737 13.587 3.195 1.00 82.31 92 MET A N 1
ATOM 658 C CA . MET A 1 92 ? -7.217 12.336 2.639 1.00 82.31 92 MET A CA 1
ATOM 659 C C . MET A 1 92 ? -8.279 11.222 2.588 1.00 82.31 92 MET A C 1
ATOM 661 O O . MET A 1 92 ? -8.004 10.120 2.118 1.00 82.31 92 MET A O 1
ATOM 665 N N . GLY A 1 93 ? -9.493 11.476 3.094 1.00 84.12 93 GLY A N 1
ATOM 666 C CA . GLY A 1 93 ? -10.617 10.539 3.043 1.00 84.12 93 GLY A CA 1
ATOM 667 C C . GLY A 1 93 ? -10.482 9.308 3.944 1.00 84.12 93 GLY A C 1
ATOM 668 O O . GLY A 1 93 ? -11.234 8.351 3.773 1.00 84.12 93 GLY A O 1
ATOM 669 N N . CYS A 1 94 ? -9.557 9.303 4.910 1.00 85.81 94 CYS A N 1
ATOM 670 C CA . CYS A 1 94 ? -9.378 8.163 5.813 1.00 85.81 94 CYS A CA 1
ATOM 671 C C . CYS A 1 94 ? -10.395 8.125 6.967 1.00 85.81 94 CYS A C 1
ATOM 673 O O . CYS A 1 94 ? -10.543 7.086 7.613 1.00 85.81 94 CYS A O 1
ATOM 675 N N . VAL A 1 95 ? -11.129 9.221 7.197 1.00 90.38 95 VAL A N 1
ATOM 676 C CA . VAL A 1 95 ? -12.351 9.250 8.015 1.00 90.38 95 VAL A CA 1
ATOM 677 C C . VAL A 1 95 ? -13.518 9.803 7.198 1.00 90.38 95 VAL A C 1
ATOM 679 O O . VAL A 1 95 ? -13.349 10.673 6.347 1.00 90.38 95 VAL A O 1
ATOM 682 N N . THR A 1 96 ? -14.741 9.345 7.473 1.00 87.06 96 THR A N 1
ATOM 683 C CA . THR A 1 96 ? -15.917 9.751 6.679 1.00 87.06 96 THR A CA 1
ATOM 684 C C . THR A 1 96 ? -16.496 11.111 7.079 1.00 87.06 96 THR A C 1
ATOM 686 O O . THR A 1 96 ? -17.378 11.627 6.394 1.00 87.06 96 THR A O 1
ATOM 689 N N . ALA A 1 97 ? -16.094 11.660 8.229 1.00 89.62 97 ALA A N 1
ATOM 690 C CA . ALA A 1 97 ? -16.518 12.972 8.715 1.00 89.62 97 ALA A CA 1
ATOM 691 C C . ALA A 1 97 ? -15.622 13.454 9.880 1.00 89.62 97 ALA A C 1
ATOM 693 O O . ALA A 1 97 ? -14.980 12.635 10.536 1.00 89.62 97 ALA A O 1
ATOM 694 N N . PRO A 1 98 ? -15.615 14.760 10.196 1.00 94.88 98 PRO A N 1
ATOM 695 C CA . PRO A 1 98 ? -14.923 15.291 11.373 1.00 94.88 98 PRO A CA 1
ATOM 696 C C . PRO A 1 98 ? -15.603 14.901 12.698 1.00 94.88 98 PRO A C 1
ATOM 698 O O . PRO A 1 98 ? -16.633 14.211 12.712 1.00 94.88 98 PRO A O 1
ATOM 701 N N . GLY A 1 99 ? -15.030 15.383 13.803 1.00 95.81 99 GLY A N 1
ATOM 702 C CA . GLY A 1 99 ? -15.467 15.177 15.182 1.00 95.81 99 GLY A CA 1
ATOM 703 C C . GLY A 1 99 ? -14.696 14.068 15.891 1.00 95.81 99 GLY A C 1
ATOM 704 O O . GLY A 1 99 ? -13.697 13.566 15.384 1.00 95.81 99 GLY A O 1
ATOM 705 N N . LEU A 1 100 ? -15.194 13.667 17.061 1.00 96.06 100 LEU A N 1
ATOM 706 C CA . LEU A 1 100 ? -14.593 12.605 17.861 1.00 96.06 100 LEU A CA 1
ATOM 707 C C . LEU A 1 100 ? -14.635 11.260 17.119 1.00 96.06 100 LEU A C 1
ATOM 709 O O . LEU A 1 100 ? -15.715 10.777 16.766 1.00 96.06 100 LEU A O 1
ATOM 713 N N . ARG A 1 101 ? -13.456 10.673 16.905 1.00 95.88 101 ARG A N 1
ATOM 714 C CA . ARG A 1 101 ? -13.233 9.386 16.245 1.00 95.88 101 ARG A CA 1
ATOM 715 C C . ARG A 1 101 ? -12.447 8.446 17.128 1.00 95.88 101 ARG A C 1
ATOM 717 O O . ARG A 1 101 ? -11.446 8.838 17.716 1.00 95.88 101 ARG A O 1
ATOM 724 N N . ARG A 1 102 ? -12.832 7.176 1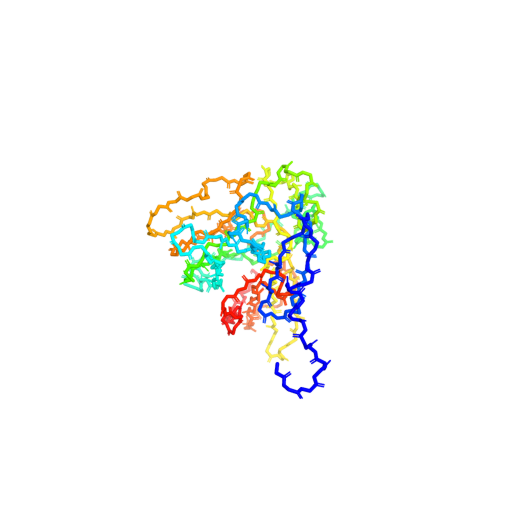7.103 1.00 95.56 102 ARG A N 1
ATOM 725 C CA . ARG A 1 102 ? -12.027 6.092 17.648 1.00 95.56 102 ARG A CA 1
ATOM 726 C C . ARG A 1 102 ? -11.162 5.515 16.538 1.00 95.56 102 ARG A C 1
ATOM 728 O O . ARG A 1 102 ? -11.662 4.811 15.665 1.00 95.56 102 ARG A O 1
ATOM 735 N N . MET A 1 103 ? -9.870 5.807 16.575 1.00 95.12 103 MET A N 1
ATOM 736 C CA . MET A 1 103 ? -8.908 5.377 15.565 1.00 95.12 103 MET A CA 1
ATOM 737 C C . MET A 1 103 ? -8.151 4.139 16.043 1.00 95.12 103 MET A C 1
ATOM 739 O O . MET A 1 103 ? -7.586 4.139 17.136 1.00 95.12 103 MET A O 1
ATOM 743 N N . MET A 1 104 ? -8.119 3.097 15.213 1.00 96.94 104 MET A N 1
ATOM 744 C CA . MET A 1 104 ? -7.190 1.975 15.344 1.00 96.94 104 MET A CA 1
ATOM 745 C C . MET A 1 104 ? -5.930 2.315 14.554 1.00 96.94 104 MET A C 1
ATOM 747 O O . MET A 1 104 ? -5.963 2.284 13.323 1.00 96.94 104 MET A O 1
ATOM 751 N N . LYS A 1 105 ? -4.841 2.642 15.249 1.00 96.00 105 LYS A N 1
ATOM 752 C CA . LYS A 1 105 ? -3.569 3.047 14.643 1.00 96.00 105 LYS A CA 1
ATOM 753 C C . LYS A 1 105 ? -2.555 1.914 14.692 1.00 96.00 105 LYS A C 1
ATOM 755 O O . LYS A 1 105 ? -2.540 1.140 15.645 1.00 96.00 105 LYS A O 1
ATOM 760 N N . LEU A 1 106 ? -1.735 1.804 13.653 1.00 96.19 106 LEU A N 1
A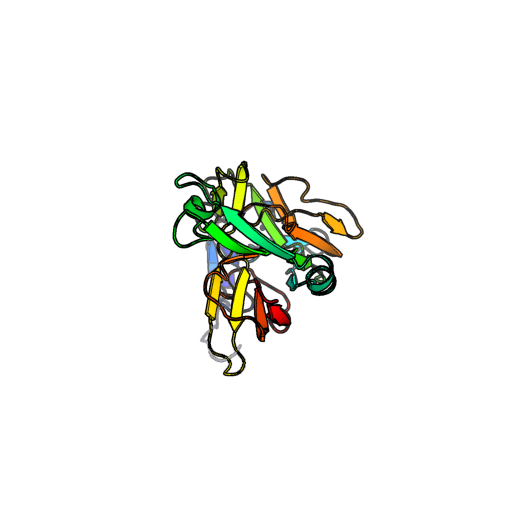TOM 761 C CA . LEU A 1 106 ? -0.675 0.802 13.548 1.00 96.19 106 LEU A CA 1
ATOM 762 C C . LEU A 1 106 ? 0.383 1.235 12.531 1.00 96.19 106 LEU A C 1
ATOM 764 O O . LEU A 1 106 ? 0.080 1.945 11.571 1.00 96.19 106 LEU A O 1
ATOM 768 N N . ASP A 1 107 ? 1.605 0.747 12.716 1.00 95.31 107 ASP A N 1
ATOM 769 C CA . ASP A 1 107 ? 2.653 0.839 11.710 1.00 95.31 107 ASP A CA 1
ATOM 770 C C . ASP A 1 107 ? 2.328 -0.103 10.551 1.00 95.31 107 ASP A C 1
ATOM 772 O O . ASP A 1 107 ? 2.030 -1.289 10.737 1.00 95.31 107 ASP A O 1
ATOM 776 N N . ILE A 1 108 ? 2.472 0.409 9.336 1.00 93.38 108 ILE A N 1
ATOM 777 C CA . ILE A 1 108 ? 2.334 -0.359 8.103 1.00 93.38 108 ILE A CA 1
ATOM 778 C C . ILE A 1 108 ? 3.694 -0.417 7.446 1.00 93.38 108 ILE A C 1
ATOM 780 O O . ILE A 1 108 ? 4.290 0.614 7.147 1.00 93.38 108 ILE A O 1
ATOM 784 N N . ARG A 1 109 ? 4.190 -1.631 7.212 1.00 94.88 109 ARG A N 1
ATOM 785 C CA . ARG A 1 109 ? 5.498 -1.848 6.601 1.00 94.88 109 ARG A CA 1
ATOM 786 C C . ARG A 1 109 ? 5.364 -2.604 5.294 1.00 94.88 109 ARG A C 1
ATOM 788 O O . ARG A 1 109 ? 4.946 -3.757 5.307 1.00 94.88 109 ARG A O 1
ATOM 795 N N . VAL A 1 110 ? 5.805 -1.982 4.210 1.00 95.69 110 VAL A N 1
ATOM 796 C CA . VAL A 1 110 ? 5.979 -2.618 2.902 1.00 95.69 110 VAL A CA 1
ATOM 797 C C . VAL A 1 110 ? 7.442 -3.010 2.763 1.00 95.69 110 VAL A C 1
ATOM 799 O O . VAL A 1 110 ? 8.327 -2.220 3.086 1.00 95.69 110 VAL A O 1
ATOM 802 N N . ARG A 1 111 ? 7.721 -4.240 2.345 1.00 97.12 111 ARG A N 1
ATOM 803 C CA . ARG A 1 111 ? 9.077 -4.769 2.153 1.00 97.12 111 ARG A CA 1
ATOM 804 C C . ARG A 1 111 ? 9.232 -5.209 0.711 1.00 97.12 111 ARG A C 1
ATOM 806 O O . ARG A 1 111 ? 8.270 -5.721 0.156 1.00 97.12 111 ARG A O 1
ATOM 813 N N . ASN A 1 112 ? 10.446 -5.109 0.182 1.00 97.19 112 ASN A N 1
ATOM 814 C CA . ASN A 1 112 ? 10.792 -5.682 -1.111 1.00 97.19 112 ASN A CA 1
ATOM 815 C C . ASN A 1 112 ? 11.797 -6.839 -0.938 1.00 97.19 112 ASN A C 1
ATOM 817 O O . ASN A 1 112 ? 13.006 -6.601 -0.961 1.00 97.19 112 ASN A O 1
ATOM 821 N N . PRO A 1 113 ? 11.358 -8.085 -0.667 1.00 96.25 113 PRO A N 1
ATOM 822 C CA . PRO A 1 113 ? 12.222 -9.270 -0.731 1.00 96.25 113 PRO A CA 1
ATOM 823 C C . PRO A 1 113 ? 12.668 -9.672 -2.147 1.00 96.25 113 PRO A C 1
ATOM 825 O O . PRO A 1 113 ? 13.497 -10.579 -2.262 1.00 96.25 113 PRO A O 1
ATOM 828 N N . GLY A 1 114 ? 12.122 -9.045 -3.191 1.00 94.25 114 GLY A N 1
ATOM 829 C CA . GLY A 1 114 ? 12.418 -9.348 -4.586 1.00 94.25 114 GLY A CA 1
ATOM 830 C C . GLY A 1 114 ? 13.835 -8.987 -5.016 1.00 94.25 114 GLY A C 1
ATOM 831 O O . GLY A 1 114 ? 14.643 -8.458 -4.251 1.00 94.25 114 GLY A O 1
ATOM 832 N N . VAL A 1 115 ? 14.140 -9.302 -6.276 1.00 93.00 115 VAL A N 1
ATOM 833 C CA . VAL A 1 115 ? 15.447 -9.011 -6.888 1.00 93.00 115 VAL A CA 1
ATOM 834 C C . VAL A 1 115 ? 15.480 -7.654 -7.589 1.00 93.00 115 VAL A C 1
ATOM 836 O O . VAL A 1 115 ? 16.544 -7.043 -7.647 1.00 93.00 115 VAL A O 1
ATOM 839 N N . GLY A 1 116 ? 14.341 -7.186 -8.107 1.00 93.25 116 GLY A N 1
ATOM 840 C CA . GLY A 1 116 ? 14.194 -5.873 -8.730 1.00 93.25 116 GLY A CA 1
ATOM 841 C C . GLY A 1 116 ? 13.749 -4.808 -7.734 1.00 93.25 116 GLY A C 1
ATOM 842 O O . GLY A 1 116 ? 13.115 -5.108 -6.723 1.00 93.25 116 GLY A O 1
ATOM 843 N N . ALA A 1 117 ? 14.097 -3.553 -8.005 1.00 93.75 117 ALA A N 1
ATOM 844 C CA . ALA A 1 117 ? 13.556 -2.425 -7.258 1.00 93.75 117 ALA A CA 1
ATOM 845 C C . ALA A 1 117 ? 12.100 -2.169 -7.664 1.00 93.75 117 ALA A C 1
ATOM 847 O O . ALA A 1 117 ? 11.756 -2.308 -8.836 1.00 93.75 117 ALA A O 1
ATOM 848 N N . LEU A 1 118 ? 11.279 -1.740 -6.705 1.00 93.69 118 LEU A N 1
ATOM 849 C CA . LEU A 1 118 ? 10.062 -1.005 -7.023 1.00 93.69 118 LEU A CA 1
ATOM 850 C C . LEU A 1 118 ? 10.479 0.394 -7.451 1.00 93.69 118 LEU A C 1
ATOM 852 O O . LEU A 1 118 ? 11.164 1.068 -6.680 1.00 93.69 118 LEU A O 1
ATOM 856 N N . VAL A 1 119 ? 10.064 0.835 -8.632 1.00 90.62 119 VAL A N 1
ATOM 857 C CA . VAL A 1 119 ? 10.385 2.178 -9.124 1.00 90.62 119 VAL A CA 1
ATOM 858 C C . VAL A 1 119 ? 9.105 2.892 -9.519 1.00 90.62 119 VAL A C 1
ATOM 860 O O . VAL A 1 119 ? 8.416 2.475 -10.441 1.00 90.62 119 VAL A O 1
ATOM 863 N N . PHE A 1 120 ? 8.779 3.963 -8.801 1.00 85.69 120 PHE A N 1
ATOM 864 C CA . PHE A 1 120 ? 7.696 4.862 -9.188 1.00 85.69 120 PHE A CA 1
ATOM 865 C C . PHE A 1 120 ? 8.204 6.065 -9.974 1.00 85.69 120 PHE A C 1
ATOM 867 O O . PHE A 1 120 ? 7.460 6.615 -10.776 1.00 85.69 120 PHE A O 1
ATOM 874 N N . GLY A 1 121 ? 9.463 6.451 -9.760 1.00 80.25 121 GLY A N 1
ATOM 875 C CA . GLY A 1 121 ? 10.099 7.534 -10.492 1.00 80.25 121 GLY A CA 1
ATOM 876 C C . GLY A 1 121 ? 9.909 8.904 -9.857 1.00 80.25 121 GLY A C 1
ATOM 877 O O . GLY A 1 121 ? 9.562 9.033 -8.680 1.00 80.25 121 GLY A O 1
ATOM 878 N N . ASP A 1 122 ? 10.185 9.930 -10.661 1.00 78.00 122 ASP A N 1
ATOM 879 C CA . ASP A 1 122 ? 10.080 11.332 -10.262 1.00 78.00 122 ASP A CA 1
ATOM 880 C C . ASP A 1 122 ? 8.628 11.810 -10.369 1.00 78.00 122 ASP A C 1
ATOM 882 O O . ASP A 1 122 ? 8.123 12.078 -11.461 1.00 78.00 122 ASP A O 1
ATOM 886 N N . ILE A 1 123 ? 7.968 11.970 -9.220 1.00 71.69 123 ILE A N 1
ATOM 887 C CA . ILE A 1 123 ? 6.559 12.384 -9.131 1.00 71.69 123 ILE A CA 1
ATOM 888 C C . ILE A 1 123 ? 6.288 13.769 -9.735 1.00 71.69 123 ILE A C 1
ATOM 890 O O . ILE A 1 123 ? 5.131 14.158 -9.890 1.00 71.69 123 ILE A O 1
ATOM 894 N N . GLN A 1 124 ? 7.331 14.565 -9.991 1.00 69.44 124 GLN A N 1
ATOM 895 C CA . GLN A 1 124 ? 7.198 15.897 -10.572 1.00 69.44 124 GLN A CA 1
ATOM 896 C C . GLN A 1 124 ? 7.134 15.858 -12.102 1.00 69.44 124 GLN A C 1
ATOM 898 O O . GLN A 1 124 ? 6.851 16.892 -12.719 1.00 69.44 124 GLN A O 1
ATOM 903 N N . GLN A 1 125 ? 7.384 14.703 -12.728 1.00 65.06 125 GLN A N 1
ATOM 904 C CA . GLN A 1 125 ? 7.339 14.591 -14.178 1.00 65.06 125 GLN A CA 1
ATOM 905 C C . GLN A 1 125 ? 5.900 14.538 -14.713 1.00 65.06 125 GLN A C 1
ATOM 907 O O . GLN A 1 125 ? 5.062 13.800 -14.193 1.00 65.06 125 GLN A O 1
ATOM 912 N N . PRO A 1 126 ? 5.595 15.297 -15.783 1.00 51.94 126 PRO A N 1
ATOM 913 C CA . PRO A 1 126 ? 4.248 15.401 -16.342 1.00 51.94 126 PRO A CA 1
ATOM 914 C C . PRO A 1 126 ? 3.753 14.105 -17.001 1.00 51.94 126 PRO A C 1
ATOM 916 O O . PRO A 1 126 ? 2.547 13.957 -17.189 1.00 51.94 126 PRO A O 1
ATOM 919 N N . GLU A 1 127 ? 4.653 13.174 -17.336 1.00 53.19 127 GLU A N 1
ATOM 920 C CA . GLU A 1 127 ? 4.298 11.827 -17.805 1.00 53.19 127 GLU A CA 1
ATOM 921 C C . GLU A 1 127 ? 3.746 10.937 -16.670 1.00 53.19 127 GLU A C 1
ATOM 923 O O . GLU A 1 127 ? 2.960 10.031 -16.938 1.00 53.19 127 GLU A O 1
ATOM 928 N N . ILE A 1 128 ? 4.071 11.231 -15.400 1.00 53.72 128 ILE A N 1
ATOM 929 C CA . ILE A 1 128 ? 3.537 10.546 -14.205 1.00 53.72 128 ILE A CA 1
ATOM 930 C C . ILE A 1 128 ? 2.226 11.209 -13.746 1.00 53.72 128 ILE A C 1
ATOM 932 O O . ILE A 1 128 ? 2.024 11.522 -12.575 1.00 53.72 128 ILE A O 1
ATOM 936 N N . ILE A 1 129 ? 1.296 11.464 -14.670 1.00 48.25 129 ILE A N 1
ATOM 937 C CA . ILE A 1 129 ? -0.039 11.977 -14.321 1.00 48.25 129 ILE A CA 1
ATOM 938 C C . ILE A 1 129 ? -1.056 10.840 -14.460 1.00 48.25 129 ILE A C 1
ATOM 940 O O . ILE A 1 129 ? -1.675 10.627 -15.501 1.00 48.25 129 ILE A O 1
ATOM 944 N N . GLY A 1 130 ? -1.187 10.107 -13.353 1.00 61.12 130 GLY A N 1
ATOM 945 C CA . GLY A 1 130 ? -2.075 8.970 -13.098 1.00 61.12 130 GLY A CA 1
ATOM 946 C C . GLY A 1 130 ? -2.264 8.810 -11.583 1.00 61.12 130 GLY A C 1
ATOM 947 O O . GLY A 1 130 ? -2.484 9.808 -10.906 1.00 61.12 130 GLY A O 1
ATOM 948 N N . ASN A 1 131 ? -2.123 7.600 -11.035 1.00 63.09 131 ASN A N 1
ATOM 949 C CA . ASN A 1 131 ? -2.305 7.241 -9.609 1.00 63.09 131 ASN A CA 1
ATOM 950 C C . ASN A 1 131 ? -1.329 7.907 -8.609 1.00 63.09 131 ASN A C 1
ATOM 952 O O . ASN A 1 131 ? -1.135 7.408 -7.501 1.00 63.09 131 ASN A O 1
ATOM 956 N N . PHE A 1 132 ? -0.693 9.015 -8.991 1.00 70.56 132 PHE A N 1
ATOM 957 C CA . PHE A 1 132 ? 0.188 9.812 -8.153 1.00 70.56 132 PHE A CA 1
ATOM 958 C C . PHE A 1 132 ? -0.460 11.155 -7.850 1.00 70.56 132 PHE A C 1
ATOM 960 O O . PHE A 1 132 ? -0.794 11.926 -8.750 1.00 70.56 132 PHE A O 1
ATOM 967 N N . VAL A 1 133 ? -0.627 11.447 -6.565 1.00 68.75 133 VAL A N 1
ATOM 968 C CA . VAL A 1 133 ? -1.161 12.725 -6.091 1.00 68.75 133 VAL A CA 1
ATOM 969 C C . VAL A 1 133 ? -0.136 13.391 -5.188 1.00 68.75 133 VAL A C 1
ATOM 971 O O . VAL A 1 133 ? 0.496 12.730 -4.367 1.00 68.75 133 VAL A O 1
ATOM 974 N N . PHE A 1 134 ? 0.056 14.702 -5.338 1.00 70.88 134 PHE A N 1
ATOM 975 C CA . PHE A 1 134 ? 0.740 15.464 -4.301 1.00 70.88 134 PHE A CA 1
ATOM 976 C C . PHE A 1 134 ? -0.230 15.654 -3.142 1.00 70.88 134 PHE A C 1
ATOM 978 O O . PHE A 1 134 ? -1.316 16.211 -3.322 1.00 70.88 134 PHE A O 1
ATOM 985 N N . ASP A 1 135 ? 0.162 15.187 -1.967 1.00 72.75 135 ASP A N 1
ATOM 986 C CA . ASP A 1 135 ? -0.663 15.257 -0.780 1.00 72.75 135 ASP A CA 1
ATOM 987 C C . ASP A 1 135 ? -0.211 16.437 0.093 1.00 72.75 135 ASP A C 1
ATOM 989 O O . ASP A 1 135 ? 0.901 16.472 0.625 1.00 72.75 135 ASP A O 1
ATOM 993 N N . GLU A 1 136 ? -1.081 17.442 0.231 1.00 76.06 136 GLU A N 1
ATOM 994 C CA . GLU A 1 136 ? -0.795 18.642 1.026 1.00 76.06 136 GLU A CA 1
ATOM 995 C C . GLU A 1 136 ? -0.669 18.348 2.531 1.00 76.06 136 GLU A C 1
ATOM 997 O O . GLU A 1 136 ? -0.085 19.143 3.267 1.00 76.06 136 GLU A O 1
ATOM 1002 N N . CYS A 1 137 ? -1.170 17.214 3.009 1.00 78.38 137 CYS A N 1
ATOM 1003 C CA . CYS A 1 137 ? -1.107 16.837 4.413 1.00 78.38 137 CYS A CA 1
ATOM 1004 C C . CYS A 1 137 ? 0.227 16.211 4.804 1.00 78.38 137 CYS A C 1
ATOM 1006 O O . CYS A 1 137 ? 0.737 16.493 5.889 1.00 78.38 137 CYS A O 1
ATOM 1008 N N . ILE A 1 138 ? 0.827 15.428 3.911 1.00 73.75 138 ILE A N 1
ATOM 1009 C CA . ILE A 1 138 ? 2.156 14.829 4.120 1.00 73.75 138 ILE A CA 1
ATOM 1010 C C . ILE A 1 138 ? 3.262 15.510 3.301 1.00 73.75 138 ILE A C 1
ATOM 1012 O O . ILE A 1 138 ? 4.412 15.072 3.340 1.00 73.75 138 ILE A O 1
ATOM 1016 N N . GLN A 1 139 ? 2.928 16.590 2.582 1.00 73.56 139 GLN A N 1
ATOM 1017 C CA . GLN A 1 139 ? 3.835 17.421 1.775 1.00 73.56 139 GLN A CA 1
ATOM 1018 C C . GLN A 1 139 ? 4.737 16.595 0.841 1.00 73.56 139 GLN A C 1
ATOM 1020 O O . GLN A 1 139 ? 5.913 16.906 0.647 1.00 73.56 139 GLN A O 1
ATOM 1025 N N . SER A 1 140 ? 4.190 15.514 0.291 1.00 70.44 140 SER A N 1
ATOM 1026 C CA . SER A 1 140 ? 4.916 14.536 -0.517 1.00 70.44 140 SER A CA 1
ATOM 1027 C C . SER A 1 140 ? 4.010 13.908 -1.571 1.00 70.44 140 SER A C 1
ATOM 1029 O O . SER A 1 140 ? 2.785 14.028 -1.511 1.00 70.44 140 SER A O 1
ATOM 1031 N N . GLY A 1 141 ? 4.622 13.274 -2.573 1.00 67.12 141 GLY A N 1
ATOM 1032 C CA . GLY A 1 141 ? 3.878 12.448 -3.514 1.00 67.12 141 GLY A CA 1
ATOM 1033 C C . GLY A 1 141 ? 3.350 11.188 -2.855 1.00 67.12 141 GLY A C 1
ATOM 1034 O O . GLY A 1 141 ? 3.931 10.651 -1.913 1.00 67.12 141 GLY A O 1
ATOM 1035 N N . ALA A 1 142 ? 2.241 10.717 -3.395 1.00 70.88 142 ALA A N 1
ATOM 1036 C CA . ALA A 1 142 ? 1.523 9.566 -2.909 1.00 70.88 142 ALA A CA 1
ATOM 1037 C C . ALA A 1 142 ? 1.077 8.702 -4.078 1.00 70.88 142 ALA A C 1
ATOM 1039 O O . ALA A 1 142 ? 0.365 9.193 -4.951 1.00 70.88 142 ALA A O 1
ATOM 1040 N N . PHE A 1 143 ? 1.429 7.416 -4.057 1.00 76.62 143 PHE A N 1
ATOM 1041 C CA . PHE A 1 143 ? 0.773 6.432 -4.914 1.00 76.62 143 PHE A CA 1
ATOM 1042 C C . PHE A 1 143 ? -0.554 6.008 -4.270 1.00 76.62 143 PHE A C 1
ATOM 1044 O O . PHE A 1 143 ? -0.586 5.674 -3.080 1.00 76.62 143 PHE A O 1
ATOM 1051 N N . THR A 1 144 ? -1.658 6.075 -5.016 1.00 72.56 144 THR A N 1
ATOM 1052 C CA . THR A 1 144 ? -3.010 5.955 -4.445 1.00 72.56 144 THR A CA 1
ATOM 1053 C C . THR A 1 144 ? -3.556 4.534 -4.357 1.00 72.56 144 THR A C 1
ATOM 1055 O O . THR A 1 144 ? -4.518 4.311 -3.632 1.00 72.56 144 THR A O 1
ATOM 1058 N N . GLU A 1 145 ? -2.945 3.573 -5.048 1.00 78.69 145 GLU A N 1
ATOM 1059 C CA . GLU A 1 145 ? -3.472 2.205 -5.199 1.00 78.69 145 GLU A CA 1
ATOM 1060 C C . GLU A 1 145 ? -2.560 1.144 -4.558 1.00 78.69 145 GLU A C 1
ATOM 1062 O O . GLU A 1 145 ? -2.603 -0.032 -4.906 1.00 78.69 145 GLU A O 1
ATOM 1067 N N . LEU A 1 146 ? -1.690 1.533 -3.616 1.00 87.44 146 LEU A N 1
ATOM 1068 C CA . LEU A 1 146 ? -0.684 0.601 -3.094 1.00 87.44 146 LEU A CA 1
ATOM 1069 C C . LEU A 1 146 ? -1.260 -0.461 -2.157 1.00 87.44 146 LEU A C 1
ATOM 1071 O O . LEU A 1 146 ? -0.724 -1.560 -2.090 1.00 87.44 146 LEU A O 1
ATOM 1075 N N . LEU A 1 147 ? -2.254 -0.121 -1.339 1.00 91.81 147 LEU A N 1
ATOM 1076 C CA . LEU A 1 147 ? -2.653 -0.954 -0.207 1.00 91.81 147 LEU A CA 1
ATOM 1077 C C . LEU A 1 147 ? -4.118 -0.739 0.155 1.00 91.81 147 LEU A C 1
ATOM 1079 O O . LEU A 1 147 ? -4.531 0.383 0.436 1.00 91.81 147 LEU A O 1
ATOM 1083 N N . THR A 1 148 ? -4.855 -1.832 0.315 1.00 94.06 148 THR A N 1
ATOM 1084 C CA . THR A 1 148 ? -6.179 -1.833 0.941 1.00 94.06 148 THR A CA 1
ATOM 1085 C C . THR A 1 148 ? -6.113 -2.513 2.301 1.00 94.06 148 THR A C 1
ATOM 1087 O O . THR A 1 148 ? -5.515 -3.578 2.458 1.00 94.06 148 THR A O 1
ATOM 1090 N N . MET A 1 149 ? -6.770 -1.926 3.298 1.00 94.94 149 MET A N 1
ATOM 1091 C CA . MET A 1 149 ? -6.911 -2.480 4.639 1.00 94.94 149 MET A CA 1
ATOM 1092 C C . MET A 1 149 ? -8.387 -2.664 4.983 1.00 94.94 149 MET A C 1
ATOM 1094 O O . MET A 1 149 ? -9.160 -1.710 4.978 1.00 94.94 149 MET A O 1
ATOM 1098 N N . THR A 1 150 ? -8.781 -3.892 5.310 1.00 97.56 150 THR A N 1
ATOM 1099 C CA . THR A 1 150 ? -10.160 -4.263 5.636 1.00 97.56 150 THR A CA 1
ATOM 1100 C C . THR A 1 150 ? -10.222 -4.948 6.993 1.00 97.56 150 THR A C 1
ATOM 1102 O O . THR A 1 150 ? -9.659 -6.021 7.189 1.00 97.56 150 THR A O 1
ATOM 1105 N N . LEU A 1 151 ? -10.973 -4.370 7.925 1.00 98.25 151 LEU A N 1
ATOM 1106 C CA . LEU A 1 151 ? -11.304 -4.994 9.199 1.00 98.25 151 LEU A CA 1
ATOM 1107 C C . LEU A 1 151 ? -12.615 -5.775 9.069 1.00 98.25 151 LEU A C 1
ATOM 1109 O O . LEU A 1 151 ? -13.664 -5.201 8.769 1.00 98.25 151 LEU A O 1
ATOM 1113 N N . LYS A 1 152 ? -12.566 -7.082 9.320 1.00 98.62 152 LYS A N 1
ATOM 1114 C 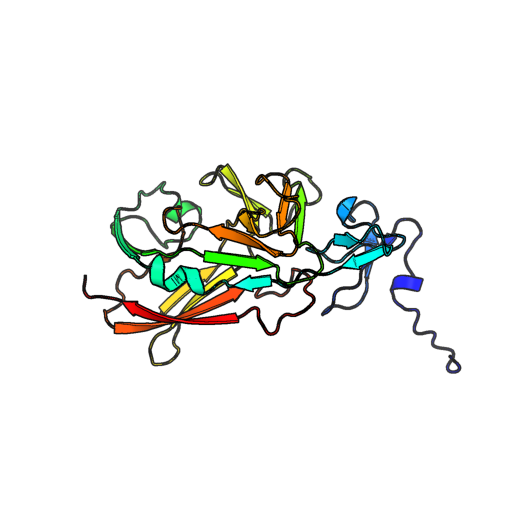CA . LYS A 1 152 ? -13.694 -8.015 9.217 1.00 98.62 152 LYS A CA 1
ATOM 1115 C C . LYS A 1 152 ? -14.106 -8.525 10.594 1.00 98.62 152 LYS A C 1
ATOM 1117 O O . LYS A 1 152 ? -13.257 -8.748 11.457 1.00 98.62 152 LYS A O 1
ATOM 1122 N N . ASP A 1 153 ? -15.404 -8.720 10.803 1.00 97.69 153 ASP A N 1
ATOM 1123 C CA . ASP A 1 153 ? -15.919 -9.366 12.017 1.00 97.69 153 ASP A CA 1
ATOM 1124 C C . ASP A 1 153 ? -15.795 -10.904 11.967 1.00 97.69 153 ASP A C 1
ATOM 1126 O O . ASP A 1 153 ? -15.331 -11.482 10.985 1.00 97.69 153 ASP A O 1
ATOM 1130 N N . ALA A 1 154 ? -16.255 -11.587 13.021 1.00 94.56 154 ALA A N 1
ATOM 1131 C CA . ALA A 1 154 ? -16.242 -13.052 13.113 1.00 94.56 154 ALA A CA 1
ATOM 1132 C C . ALA A 1 154 ? -17.043 -13.775 12.006 1.00 94.56 154 ALA A C 1
ATOM 1134 O O . ALA A 1 154 ? -16.868 -14.976 11.803 1.00 94.56 154 ALA A O 1
ATOM 1135 N N . GLY A 1 155 ? -17.936 -13.072 11.305 1.00 96.00 155 GLY A N 1
ATOM 1136 C CA . GLY A 1 155 ? -18.672 -13.574 10.147 1.00 96.00 155 GLY A CA 1
ATOM 1137 C C . GLY A 1 155 ? -17.971 -13.315 8.811 1.00 96.00 155 GLY A C 1
ATOM 1138 O O . GLY A 1 155 ? -18.584 -13.550 7.773 1.00 96.00 155 GLY A O 1
ATOM 1139 N N . ASN A 1 156 ? -16.725 -12.824 8.822 1.00 95.81 156 ASN A N 1
ATOM 1140 C CA . ASN A 1 156 ? -15.988 -12.323 7.657 1.00 95.81 156 ASN A CA 1
ATOM 1141 C C . ASN A 1 156 ? -16.668 -11.135 6.955 1.00 95.81 156 ASN A C 1
ATOM 1143 O O . ASN A 1 156 ? -16.419 -10.888 5.774 1.00 95.81 156 ASN A O 1
ATOM 1147 N N . VAL A 1 157 ? -17.521 -10.387 7.662 1.00 97.62 157 VAL A N 1
ATOM 1148 C CA . VAL A 1 157 ? -18.187 -9.207 7.102 1.00 97.62 157 VAL A CA 1
ATOM 1149 C C . VAL A 1 157 ? -17.283 -7.986 7.293 1.00 97.62 157 VAL A C 1
ATOM 1151 O O . VAL A 1 157 ? -16.910 -7.706 8.436 1.00 97.62 157 VAL A O 1
ATOM 1154 N N . PRO A 1 158 ? -16.948 -7.233 6.226 1.00 97.69 158 PRO A N 1
ATOM 1155 C CA . PRO A 1 158 ? -16.224 -5.970 6.347 1.00 97.69 158 PRO A CA 1
ATOM 1156 C C . PRO A 1 158 ? -16.979 -4.976 7.238 1.00 97.69 158 PRO A C 1
ATOM 1158 O O . PRO A 1 158 ? -18.172 -4.730 7.047 1.00 97.69 158 PRO A O 1
ATOM 1161 N N . ARG A 1 159 ? -16.285 -4.417 8.230 1.00 97.38 159 ARG A N 1
ATOM 1162 C CA . ARG A 1 159 ? -16.803 -3.407 9.169 1.00 97.38 159 ARG A CA 1
ATOM 1163 C C . ARG A 1 159 ? -16.132 -2.052 9.012 1.00 97.38 159 ARG A C 1
ATOM 1165 O O . ARG A 1 159 ? -16.784 -1.043 9.251 1.00 97.38 159 ARG A O 1
ATOM 1172 N N . ALA A 1 160 ? -14.878 -2.045 8.581 1.00 95.31 160 ALA A N 1
ATOM 1173 C CA . ALA A 1 160 ? -14.156 -0.858 8.158 1.00 95.31 160 ALA A CA 1
ATOM 1174 C C . ALA A 1 160 ? -13.239 -1.253 6.998 1.00 95.31 160 ALA A C 1
ATOM 1176 O O . ALA A 1 160 ? -12.629 -2.321 7.036 1.00 95.31 160 ALA A O 1
ATOM 1177 N N . THR A 1 161 ? -13.148 -0.405 5.983 1.00 94.62 161 THR A N 1
ATOM 1178 C CA . THR A 1 161 ? -12.282 -0.613 4.822 1.00 94.62 161 THR A CA 1
ATOM 1179 C C . THR A 1 161 ? -11.651 0.711 4.465 1.00 94.62 161 THR A C 1
ATOM 1181 O O . THR A 1 161 ? -12.296 1.755 4.579 1.00 94.62 161 THR A O 1
ATOM 1184 N N . ARG A 1 162 ? -10.395 0.659 4.042 1.00 89.56 162 ARG A N 1
ATOM 1185 C CA . ARG A 1 162 ? -9.681 1.817 3.552 1.00 89.56 162 ARG A CA 1
ATOM 1186 C C . ARG A 1 162 ? -8.697 1.433 2.468 1.00 89.56 162 ARG A C 1
ATOM 1188 O O . ARG A 1 162 ? -7.841 0.581 2.695 1.00 89.56 162 ARG A O 1
ATOM 1195 N N . ASP A 1 163 ? -8.759 2.176 1.380 1.00 87.50 163 ASP A N 1
ATOM 1196 C CA . ASP A 1 163 ? -7.713 2.230 0.374 1.00 87.50 163 ASP A CA 1
ATOM 1197 C C . AS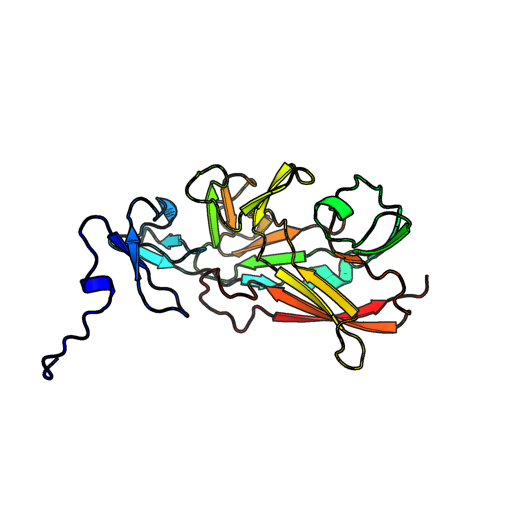P A 1 163 ? -6.727 3.333 0.775 1.00 87.50 163 ASP A C 1
ATOM 1199 O O . ASP A 1 163 ? -7.104 4.458 1.125 1.00 87.50 163 ASP A O 1
ATOM 1203 N N . TYR A 1 164 ? -5.450 2.980 0.864 1.00 80.12 164 TYR A N 1
ATOM 1204 C CA . TYR A 1 164 ? -4.400 3.908 1.252 1.00 80.12 164 TYR A CA 1
ATOM 1205 C C . TYR A 1 164 ? -4.034 4.778 0.062 1.00 80.12 164 TYR A C 1
ATOM 1207 O O . TYR A 1 164 ? -3.140 4.462 -0.716 1.00 80.12 164 TYR A O 1
ATOM 1215 N N . HIS A 1 165 ? -4.686 5.931 -0.008 1.00 63.84 165 HIS A N 1
ATOM 1216 C CA . HIS A 1 165 ? -4.194 7.055 -0.782 1.00 63.84 165 HIS A CA 1
ATOM 1217 C C . HIS A 1 165 ? -3.096 7.704 0.055 1.00 63.84 165 HIS A C 1
ATOM 1219 O O . HIS A 1 165 ? -3.415 8.182 1.146 1.00 63.84 165 HIS A O 1
ATOM 1225 N N . GLY A 1 166 ? -1.823 7.675 -0.350 1.00 61.69 166 GLY A N 1
ATOM 1226 C CA . GLY A 1 166 ? -0.852 8.473 0.410 1.00 61.69 166 GLY A CA 1
ATOM 1227 C C . GLY A 1 166 ? 0.523 7.920 0.713 1.00 61.69 166 GLY A C 1
ATOM 1228 O O . GLY A 1 166 ? 1.205 8.570 1.496 1.00 61.69 166 GLY A O 1
ATOM 1229 N N . LEU A 1 167 ? 0.943 6.733 0.258 1.00 72.56 167 LEU A N 1
ATOM 1230 C CA . LEU A 1 167 ? 2.223 6.227 0.768 1.00 72.56 167 LEU A CA 1
ATOM 1231 C C . LEU A 1 167 ? 3.398 6.809 -0.017 1.00 72.56 167 LEU A C 1
ATOM 1233 O O . LEU A 1 167 ? 3.623 6.427 -1.164 1.00 72.56 167 LEU A O 1
ATOM 1237 N N . CYS A 1 168 ? 4.185 7.664 0.639 1.00 83.06 168 CYS A N 1
ATOM 1238 C CA . CYS A 1 168 ? 5.556 7.887 0.208 1.00 83.06 168 CYS A CA 1
ATOM 1239 C C . CYS A 1 168 ? 6.353 6.594 0.420 1.00 83.06 168 CYS A C 1
ATOM 1241 O O . CYS A 1 168 ? 6.517 6.102 1.545 1.00 83.06 168 CYS A O 1
ATOM 1243 N N . VAL A 1 169 ? 6.822 6.017 -0.682 1.00 89.62 169 VAL A N 1
ATOM 1244 C CA . VAL A 1 169 ? 7.618 4.794 -0.668 1.00 89.62 169 VAL A CA 1
ATOM 1245 C C . VAL A 1 169 ? 9.068 5.167 -0.923 1.00 89.62 169 VAL A C 1
ATOM 1247 O O . VAL A 1 169 ? 9.406 5.662 -1.993 1.00 89.62 169 VAL A O 1
ATOM 1250 N N . LEU A 1 170 ? 9.889 4.941 0.098 1.00 92.69 170 LEU A N 1
ATOM 1251 C CA . LEU A 1 170 ? 11.325 5.175 0.091 1.00 92.69 170 LEU A CA 1
ATOM 1252 C C . LEU A 1 170 ? 12.033 4.046 0.847 1.00 92.69 170 LEU A C 1
ATOM 1254 O O . LEU A 1 170 ? 11.421 3.287 1.611 1.00 92.69 170 LEU A O 1
ATOM 1258 N N . ASP A 1 171 ? 13.340 3.949 0.673 1.00 95.94 171 ASP A N 1
ATOM 1259 C CA . ASP A 1 171 ? 14.183 2.996 1.376 1.00 95.94 171 ASP A CA 1
ATOM 1260 C C . ASP A 1 171 ? 14.283 3.374 2.856 1.00 95.94 171 ASP A C 1
ATOM 1262 O O . ASP A 1 171 ? 14.968 4.315 3.237 1.00 95.94 171 ASP A O 1
ATOM 1266 N N . GLY A 1 172 ? 13.615 2.626 3.728 1.00 94.75 172 GLY A N 1
ATOM 1267 C CA . GLY A 1 172 ? 13.746 2.769 5.177 1.00 94.75 172 GLY A CA 1
ATOM 1268 C C . GLY A 1 172 ? 14.733 1.760 5.761 1.00 94.75 172 GLY A C 1
ATOM 1269 O O . GLY A 1 172 ? 15.946 1.819 5.562 1.00 94.75 172 GLY A O 1
ATOM 1270 N N . LEU A 1 173 ? 14.209 0.801 6.528 1.00 93.00 173 LEU A N 1
ATOM 1271 C CA . LEU A 1 173 ? 15.025 -0.252 7.136 1.00 93.00 173 LEU A CA 1
ATOM 1272 C C . LEU A 1 173 ? 15.392 -1.306 6.089 1.00 93.00 173 LEU A C 1
ATOM 1274 O O . LEU A 1 173 ? 14.500 -1.923 5.506 1.00 93.00 173 LEU A O 1
ATOM 1278 N N . GLY A 1 174 ? 16.683 -1.576 5.917 1.00 93.69 174 GLY A N 1
ATOM 1279 C CA . GLY A 1 174 ? 17.163 -2.573 4.966 1.00 93.69 174 GLY A CA 1
ATOM 1280 C C . GLY A 1 174 ? 18.665 -2.796 5.024 1.00 93.69 174 GLY A C 1
ATOM 1281 O O . GLY A 1 174 ? 19.354 -2.345 5.943 1.00 93.69 174 GLY A O 1
ATOM 1282 N N . THR A 1 175 ? 19.167 -3.520 4.031 1.00 87.75 175 THR A N 1
ATOM 1283 C CA . THR A 1 175 ? 20.596 -3.763 3.826 1.00 87.75 175 THR A CA 1
ATOM 1284 C C . THR A 1 175 ? 20.938 -3.542 2.365 1.00 87.75 175 THR A C 1
ATOM 1286 O O . THR A 1 175 ? 20.249 -4.075 1.505 1.00 87.75 175 THR A O 1
ATOM 1289 N N . GLY A 1 176 ? 22.036 -2.845 2.091 1.00 87.00 176 GLY A N 1
ATOM 1290 C CA . GLY A 1 176 ? 22.474 -2.550 0.730 1.00 87.00 176 GLY A CA 1
ATOM 1291 C C . GLY A 1 176 ? 22.688 -1.057 0.534 1.00 87.00 176 GLY A C 1
ATOM 1292 O O . GLY A 1 176 ? 22.867 -0.318 1.504 1.00 87.00 176 GLY A O 1
ATOM 1293 N N . THR A 1 177 ? 22.689 -0.637 -0.725 1.00 87.25 177 THR A N 1
ATOM 1294 C CA . THR A 1 177 ? 22.733 0.776 -1.097 1.00 87.25 177 THR A CA 1
ATOM 1295 C C . THR A 1 177 ? 21.309 1.300 -1.160 1.00 87.25 177 THR A C 1
ATOM 1297 O O . THR A 1 177 ? 20.494 0.750 -1.891 1.00 87.25 177 THR A O 1
ATOM 1300 N N . GLN A 1 178 ? 21.032 2.343 -0.388 1.00 89.06 178 GLN A N 1
ATOM 1301 C CA . GLN A 1 178 ? 19.794 3.104 -0.480 1.00 89.06 178 GLN A CA 1
ATOM 1302 C C . GLN A 1 178 ? 19.817 3.941 -1.766 1.00 89.06 178 GLN A C 1
ATOM 1304 O O . GLN A 1 178 ? 20.813 4.615 -2.038 1.00 89.06 178 GLN A O 1
ATOM 1309 N N . VAL A 1 179 ? 18.747 3.844 -2.550 1.00 90.44 179 VAL A N 1
ATOM 1310 C CA . VAL A 1 179 ? 18.554 4.535 -3.834 1.00 90.44 179 VAL A CA 1
ATOM 1311 C C . VAL A 1 179 ? 17.428 5.559 -3.727 1.00 90.44 179 VAL A C 1
ATOM 1313 O O . VAL A 1 179 ? 17.563 6.654 -4.259 1.00 90.44 179 VAL A O 1
ATOM 1316 N N . PHE A 1 180 ? 16.353 5.216 -3.015 1.00 92.12 180 PHE A N 1
ATOM 1317 C CA . PHE A 1 180 ? 15.173 6.063 -2.840 1.00 92.12 180 PHE A CA 1
ATOM 1318 C C . PHE A 1 180 ? 15.205 6.666 -1.434 1.00 92.12 180 PHE A C 1
ATOM 1320 O O . PHE A 1 180 ? 14.833 5.998 -0.473 1.00 92.12 180 PHE A O 1
ATOM 1327 N N . ASP A 1 181 ? 15.721 7.881 -1.272 1.00 89.94 181 ASP A N 1
ATOM 1328 C CA . ASP A 1 181 ? 15.941 8.509 0.041 1.00 89.94 181 ASP A CA 1
ATOM 1329 C C . ASP A 1 181 ? 14.991 9.676 0.352 1.00 89.94 181 ASP A C 1
ATOM 1331 O O . ASP A 1 181 ? 14.952 10.151 1.492 1.00 89.94 181 ASP A O 1
ATOM 1335 N N . ASP A 1 182 ? 14.176 10.092 -0.617 1.00 85.25 182 ASP A N 1
ATOM 1336 C CA . ASP A 1 182 ? 13.135 11.097 -0.451 1.00 85.25 182 ASP A CA 1
ATOM 1337 C C . ASP A 1 182 ? 11.822 10.711 -1.154 1.00 85.25 182 ASP A C 1
ATOM 1339 O O . ASP A 1 182 ? 11.682 9.640 -1.742 1.00 85.25 182 ASP A O 1
ATOM 1343 N N . CYS A 1 183 ? 10.819 11.580 -1.026 1.00 82.50 183 CYS A N 1
ATOM 1344 C CA . CYS A 1 183 ? 9.497 11.377 -1.615 1.00 82.50 183 CYS A CA 1
ATOM 1345 C C . CYS A 1 183 ? 9.317 12.077 -2.970 1.00 82.50 183 CYS A C 1
ATOM 1347 O O . CYS A 1 183 ? 8.181 12.211 -3.416 1.00 82.50 183 CYS A O 1
ATOM 1349 N N . LEU A 1 184 ? 10.386 12.594 -3.584 1.00 82.19 184 LEU A N 1
ATOM 1350 C CA . LEU A 1 184 ? 10.350 13.164 -4.933 1.00 82.19 184 LEU A CA 1
ATOM 1351 C C . LEU A 1 184 ? 10.657 12.082 -5.965 1.00 82.19 184 LEU A C 1
ATOM 1353 O O . LEU A 1 184 ? 9.939 11.969 -6.953 1.00 82.19 184 LEU A O 1
ATOM 1357 N N . PHE A 1 185 ? 11.667 11.254 -5.695 1.00 85.88 185 PHE A N 1
ATOM 1358 C CA . PHE 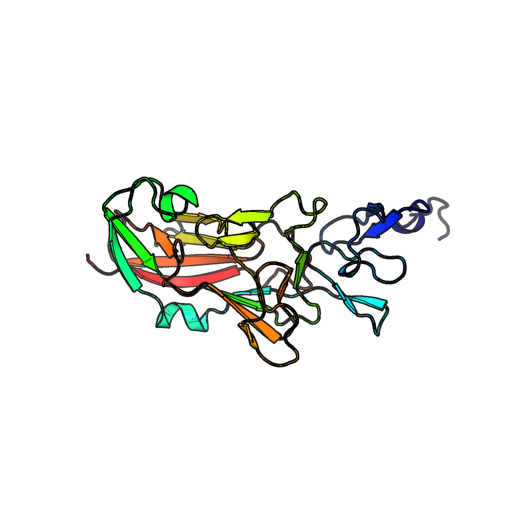A 1 185 ? 11.969 10.071 -6.494 1.00 85.88 185 PHE A CA 1
ATOM 1359 C C . PHE A 1 185 ? 11.632 8.806 -5.701 1.00 85.88 185 PHE A C 1
ATOM 1361 O O . PHE A 1 185 ? 12.439 8.307 -4.916 1.00 85.88 185 PHE A O 1
ATOM 1368 N N . MET A 1 186 ? 10.407 8.308 -5.874 1.00 88.44 186 MET A N 1
ATOM 1369 C CA . MET A 1 186 ? 9.869 7.240 -5.031 1.00 88.44 186 MET A CA 1
ATOM 1370 C C . MET A 1 186 ? 10.188 5.843 -5.567 1.00 88.44 186 MET A C 1
ATOM 1372 O O . MET A 1 186 ? 10.200 5.584 -6.775 1.00 88.44 186 MET A O 1
ATOM 1376 N N . GLY A 1 187 ? 10.369 4.912 -4.637 1.00 92.06 187 GLY A N 1
ATOM 1377 C CA . GLY A 1 187 ? 10.624 3.510 -4.924 1.00 92.06 187 GLY A CA 1
ATOM 1378 C C . GLY A 1 187 ? 11.081 2.737 -3.691 1.00 92.06 187 GLY A C 1
ATOM 1379 O O . GLY A 1 187 ? 11.198 3.278 -2.591 1.00 92.06 187 GLY A O 1
ATOM 1380 N N . LEU A 1 188 ? 11.309 1.439 -3.866 1.00 94.56 188 LEU A N 1
ATOM 1381 C CA . LEU A 1 188 ? 11.779 0.558 -2.803 1.00 94.56 188 LEU A CA 1
ATOM 1382 C C . LEU A 1 188 ? 12.807 -0.433 -3.339 1.00 94.56 188 LEU A C 1
ATOM 1384 O O . LEU A 1 188 ? 12.482 -1.354 -4.093 1.00 94.56 188 LEU A O 1
ATOM 1388 N N . SER A 1 189 ? 14.050 -0.270 -2.909 1.00 95.62 189 SER A N 1
ATOM 1389 C CA . SER A 1 189 ? 15.178 -1.108 -3.291 1.00 95.62 189 SER A CA 1
ATOM 1390 C C . SER A 1 189 ? 15.034 -2.544 -2.764 1.00 95.62 189 SER A C 1
ATOM 1392 O O . SER A 1 189 ? 14.444 -2.765 -1.697 1.00 95.62 189 SER A O 1
ATOM 1394 N N . PRO A 1 190 ? 15.633 -3.536 -3.450 1.00 95.25 190 PRO A N 1
ATOM 1395 C CA . PRO A 1 190 ? 15.724 -4.906 -2.955 1.00 95.25 190 PRO A CA 1
ATOM 1396 C C . PRO A 1 190 ? 16.294 -4.971 -1.534 1.00 95.25 190 PRO A C 1
ATOM 1398 O O . PRO A 1 190 ? 17.335 -4.389 -1.229 1.00 95.25 190 PRO A O 1
ATOM 1401 N N . GLY A 1 191 ? 15.620 -5.698 -0.646 1.00 95.88 191 GLY A N 1
ATOM 1402 C CA . GLY A 1 191 ? 16.022 -5.882 0.750 1.00 95.88 191 GLY A CA 1
ATOM 1403 C C . GLY A 1 191 ? 15.681 -4.720 1.691 1.00 95.88 191 GLY A C 1
ATOM 1404 O O . GLY A 1 191 ? 15.939 -4.834 2.895 1.00 95.88 191 GLY A O 1
ATOM 1405 N N . PHE A 1 192 ? 15.087 -3.634 1.191 1.00 97.62 192 PHE A N 1
ATOM 1406 C CA . PHE A 1 192 ? 14.603 -2.522 2.007 1.00 97.62 192 PHE A CA 1
ATOM 1407 C C . PHE A 1 192 ? 13.116 -2.651 2.356 1.00 97.62 192 PHE A C 1
ATOM 1409 O O . PHE A 1 192 ? 12.383 -3.529 1.888 1.00 97.62 192 PHE A O 1
ATOM 1416 N N . SER A 1 193 ? 12.678 -1.785 3.267 1.00 96.38 193 SER A N 1
ATOM 1417 C CA . SER A 1 193 ? 11.277 -1.627 3.635 1.00 96.38 193 SER A CA 1
ATOM 1418 C C . SER A 1 193 ? 10.922 -0.167 3.886 1.00 96.38 193 SER A C 1
ATOM 1420 O O . SER A 1 193 ? 11.679 0.536 4.555 1.00 96.38 193 SER A O 1
ATOM 1422 N N . SER A 1 194 ? 9.752 0.252 3.403 1.00 94.06 194 SER A N 1
ATOM 1423 C CA . SER A 1 194 ? 9.131 1.538 3.732 1.00 94.06 194 SER A CA 1
ATOM 1424 C C . SER A 1 194 ? 8.129 1.339 4.868 1.00 94.06 194 SER A C 1
ATOM 1426 O O . SER A 1 194 ? 7.459 0.306 4.941 1.00 94.06 194 SER A O 1
ATOM 1428 N N . THR A 1 195 ? 8.055 2.290 5.801 1.00 92.81 195 THR A N 1
ATOM 1429 C CA . THR A 1 195 ? 7.122 2.232 6.935 1.00 92.81 195 THR A CA 1
ATOM 1430 C C . THR A 1 195 ? 6.299 3.507 7.015 1.00 92.81 195 THR A C 1
ATOM 1432 O O . THR A 1 195 ? 6.863 4.581 7.198 1.00 92.81 195 THR A O 1
ATOM 1435 N N . LEU A 1 196 ? 4.975 3.366 6.977 1.00 89.50 196 LEU A N 1
ATOM 1436 C CA . LEU A 1 196 ? 4.055 4.387 7.462 1.00 89.50 196 LEU A CA 1
ATOM 1437 C C . LEU A 1 196 ? 3.886 4.194 8.966 1.00 89.50 196 LEU A C 1
ATOM 1439 O O . LEU A 1 196 ? 3.342 3.178 9.399 1.00 89.50 196 LEU A O 1
ATOM 1443 N N . ALA A 1 197 ? 4.395 5.137 9.749 1.00 91.19 197 ALA A N 1
ATOM 1444 C CA . ALA A 1 197 ? 4.317 5.075 11.201 1.00 91.19 197 ALA A CA 1
ATOM 1445 C C . ALA A 1 197 ? 2.897 5.385 11.700 1.00 91.19 197 ALA A C 1
ATOM 1447 O O . ALA A 1 197 ? 2.215 6.241 11.140 1.00 91.19 197 ALA A O 1
ATOM 1448 N N . ALA A 1 198 ? 2.478 4.723 12.780 1.00 92.44 198 ALA A N 1
ATOM 1449 C CA . ALA A 1 198 ? 1.157 4.850 13.402 1.00 92.44 198 ALA A CA 1
ATOM 1450 C C . ALA A 1 198 ? 0.803 6.283 13.849 1.00 92.44 198 ALA A C 1
ATOM 1452 O O . ALA A 1 198 ? -0.368 6.600 14.060 1.00 92.44 198 ALA A O 1
ATOM 1453 N N . ASP A 1 199 ? 1.807 7.143 14.034 1.00 87.19 199 ASP A N 1
ATOM 1454 C CA . ASP A 1 199 ? 1.633 8.537 14.442 1.00 87.19 199 ASP A CA 1
ATOM 1455 C C . ASP A 1 199 ? 1.284 9.479 13.282 1.00 87.19 199 ASP A C 1
ATOM 1457 O O . ASP A 1 199 ? 0.834 10.601 13.529 1.00 87.19 199 ASP A O 1
ATOM 1461 N N . GLN A 1 200 ? 1.451 9.030 12.035 1.00 85.94 200 GLN A N 1
ATOM 1462 C CA . GLN A 1 200 ? 1.109 9.816 10.860 1.00 85.94 200 GLN A CA 1
ATOM 1463 C C . GLN A 1 200 ? -0.415 9.951 10.722 1.00 85.94 200 GLN A C 1
ATOM 1465 O O . GLN A 1 200 ? -1.161 9.011 11.040 1.00 85.94 200 GLN A O 1
ATOM 1470 N N . PRO A 1 201 ? -0.906 11.094 10.205 1.00 80.69 201 PRO A N 1
ATOM 1471 C CA . PRO A 1 201 ? -2.296 11.220 9.793 1.00 80.69 201 PRO A CA 1
ATOM 1472 C C . PRO A 1 201 ? -2.660 10.063 8.869 1.00 80.69 201 PRO A C 1
ATOM 1474 O O . PRO A 1 201 ? -1.886 9.677 7.994 1.00 80.69 201 PRO A O 1
ATOM 1477 N N . CYS A 1 202 ? -3.831 9.472 9.090 1.00 83.81 202 CYS A N 1
ATOM 1478 C CA . CYS A 1 202 ? -4.265 8.318 8.316 1.00 83.81 202 CYS A CA 1
ATOM 1479 C C . CYS A 1 202 ? -3.297 7.114 8.369 1.00 83.81 202 CYS A C 1
ATOM 1481 O O . CYS A 1 202 ? -3.159 6.378 7.395 1.00 83.81 202 CYS A O 1
ATOM 1483 N N . ALA A 1 203 ? -2.647 6.833 9.494 1.00 88.31 203 ALA A N 1
ATOM 1484 C CA . ALA A 1 203 ? -2.009 5.537 9.736 1.00 88.31 203 ALA A CA 1
ATOM 1485 C C . ALA A 1 203 ? -2.935 4.631 10.565 1.00 88.31 203 ALA A C 1
ATOM 1487 O O . ALA A 1 203 ? -2.755 4.458 11.767 1.00 88.31 203 ALA A O 1
ATOM 1488 N N . GLY A 1 204 ? -3.984 4.085 9.933 1.00 91.81 204 GLY A N 1
ATOM 1489 C CA . GLY A 1 204 ? -4.962 3.238 10.618 1.00 91.81 204 GLY A CA 1
ATOM 1490 C C . GLY A 1 204 ? -6.342 3.163 9.957 1.00 91.81 204 GLY A C 1
ATOM 1491 O O . GLY A 1 204 ? -6.513 3.555 8.798 1.00 91.81 204 GLY A O 1
ATOM 1492 N N . LEU A 1 205 ? -7.328 2.685 10.727 1.00 95.31 205 LEU A N 1
ATOM 1493 C CA . LEU A 1 205 ? -8.760 2.688 10.387 1.00 95.31 205 LEU A CA 1
ATOM 1494 C C . LEU A 1 205 ? -9.577 3.466 11.422 1.00 95.31 205 LEU A C 1
ATOM 1496 O O . LEU A 1 205 ? -9.335 3.358 12.625 1.00 95.31 205 LEU A O 1
ATOM 1500 N N . ASP A 1 206 ? -10.605 4.168 10.948 1.00 95.31 206 ASP A N 1
ATOM 1501 C CA . ASP A 1 206 ? -11.713 4.621 11.791 1.00 95.31 206 ASP A CA 1
ATOM 1502 C C . ASP A 1 206 ? -12.536 3.399 12.236 1.00 95.31 206 ASP A C 1
ATOM 1504 O O . ASP A 1 206 ? -13.139 2.702 11.417 1.00 95.31 206 ASP A O 1
ATOM 1508 N N . VAL A 1 207 ? -12.541 3.123 13.540 1.00 96.50 207 VAL A N 1
ATOM 1509 C CA . VAL A 1 207 ? -13.319 2.045 14.174 1.00 96.50 207 VAL A CA 1
ATOM 1510 C C . VAL A 1 207 ? -14.436 2.602 15.060 1.00 96.50 207 VAL A C 1
ATOM 1512 O O . VAL A 1 207 ? -14.956 1.913 15.944 1.00 96.50 207 VAL A O 1
ATOM 1515 N N . THR A 1 208 ? -14.826 3.859 14.837 1.00 95.8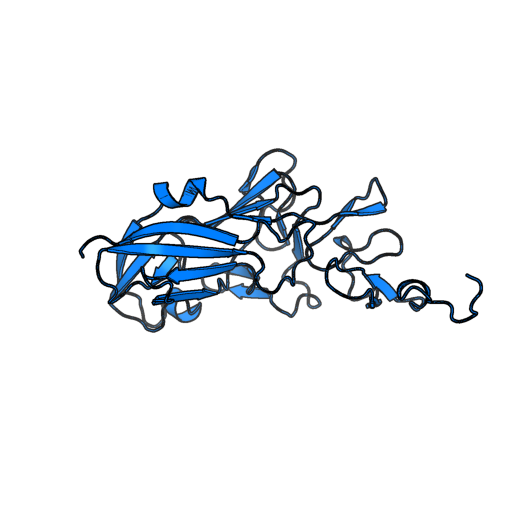8 208 THR A N 1
ATOM 1516 C CA . THR A 1 208 ? -15.901 4.525 15.575 1.00 95.88 208 THR A CA 1
ATOM 1517 C C . THR A 1 208 ? -17.196 3.721 15.494 1.00 95.88 208 THR A C 1
ATOM 1519 O O . THR A 1 208 ? -17.673 3.355 14.422 1.00 95.88 208 THR A O 1
ATOM 1522 N N . GLY A 1 209 ? -17.798 3.456 16.656 1.00 94.44 209 GLY A N 1
ATOM 1523 C CA . GLY A 1 209 ? -19.058 2.718 16.759 1.00 94.44 209 GLY A CA 1
ATOM 1524 C C . GLY A 1 209 ? -18.934 1.196 16.633 1.00 94.44 209 GLY A C 1
ATOM 1525 O O . GLY A 1 209 ? -19.945 0.508 16.791 1.00 94.44 209 GLY A O 1
ATOM 1526 N N . LEU A 1 210 ? -17.735 0.652 16.401 1.00 96.81 210 LEU A N 1
ATOM 1527 C CA . LEU A 1 210 ? -17.509 -0.789 16.484 1.00 96.81 210 LEU A CA 1
ATOM 1528 C C . LEU A 1 210 ? -17.459 -1.243 17.948 1.00 96.81 210 LEU A C 1
ATOM 1530 O O . LEU A 1 210 ? -16.887 -0.577 18.813 1.00 96.81 210 LEU A O 1
ATOM 1534 N N . ALA A 1 211 ? -18.074 -2.392 18.224 1.00 96.81 211 ALA A N 1
ATOM 1535 C CA . ALA A 1 211 ? -18.053 -2.998 19.549 1.00 96.81 211 ALA A CA 1
ATOM 1536 C C . ALA A 1 211 ? -16.670 -3.585 19.860 1.00 96.81 211 ALA A C 1
ATOM 1538 O O . ALA A 1 211 ? -15.964 -4.034 18.953 1.00 96.81 211 ALA A O 1
ATOM 1539 N N . ALA A 1 212 ? -16.317 -3.640 21.143 1.00 97.69 212 ALA A N 1
ATOM 1540 C CA . ALA A 1 212 ? -15.159 -4.398 21.593 1.00 97.69 212 ALA A CA 1
ATOM 1541 C C . ALA A 1 212 ? -15.296 -5.884 21.222 1.00 97.69 212 ALA A C 1
ATOM 1543 O O . ALA A 1 212 ? -16.403 -6.432 21.187 1.00 97.69 212 ALA A O 1
ATOM 1544 N N . GLY A 1 213 ? -14.171 -6.540 20.954 1.00 97.12 213 GLY A N 1
ATOM 1545 C CA . GLY A 1 213 ? -14.137 -7.954 20.599 1.00 97.12 213 GLY A CA 1
ATOM 1546 C C . GLY A 1 213 ? -13.096 -8.295 19.544 1.00 97.12 213 GLY A C 1
ATOM 1547 O O . GLY A 1 213 ? -12.193 -7.514 19.256 1.00 97.12 213 GLY A O 1
ATOM 1548 N N . GLU A 1 214 ? -13.245 -9.492 18.986 1.00 98.12 214 GLU A N 1
ATOM 1549 C CA . GLU A 1 214 ? -12.308 -10.085 18.035 1.00 98.12 214 GLU A CA 1
ATOM 1550 C C . GLU A 1 214 ? -12.692 -9.763 16.589 1.00 98.12 214 GLU A C 1
ATOM 1552 O O . GLU A 1 214 ? -13.836 -9.958 16.166 1.00 98.12 214 GLU A O 1
ATOM 1557 N N . TYR A 1 215 ? -11.697 -9.326 15.829 1.00 98.56 215 TYR A N 1
ATOM 1558 C CA . TYR A 1 215 ? -11.775 -8.982 14.418 1.00 98.56 215 TYR A CA 1
ATOM 1559 C C . TYR A 1 215 ? -10.579 -9.578 13.673 1.00 98.56 215 TYR A C 1
ATOM 1561 O O . TYR A 1 215 ? -9.576 -9.982 14.263 1.00 98.56 215 TYR A O 1
ATOM 1569 N N . THR A 1 216 ? -10.676 -9.616 12.350 1.00 98.56 216 THR A N 1
ATOM 1570 C CA . THR A 1 216 ? -9.556 -9.944 11.465 1.00 98.56 216 THR A CA 1
ATOM 1571 C C . THR A 1 216 ? -9.233 -8.731 10.613 1.00 98.56 216 THR A C 1
ATOM 1573 O O . THR A 1 216 ? -10.091 -8.246 9.881 1.00 98.56 216 THR A O 1
ATOM 1576 N N . LEU A 1 217 ? -8.001 -8.245 10.704 1.00 98.31 217 LEU A N 1
ATOM 1577 C CA . LEU A 1 217 ? -7.459 -7.253 9.792 1.00 98.31 217 LEU A CA 1
ATOM 1578 C C . LEU A 1 217 ? -6.872 -7.968 8.583 1.00 98.31 217 LEU A C 1
ATOM 1580 O O . LEU A 1 217 ? -5.926 -8.734 8.721 1.00 98.31 217 LEU A O 1
ATOM 1584 N N . GLU A 1 218 ? -7.429 -7.719 7.412 1.00 98.25 218 GLU A N 1
ATOM 1585 C CA . GLU A 1 218 ? -6.867 -8.126 6.133 1.00 98.25 218 GLU A CA 1
ATOM 1586 C C . GLU A 1 218 ? -6.203 -6.917 5.486 1.00 98.25 218 GLU A C 1
ATOM 1588 O O . GLU A 1 218 ? -6.790 -5.837 5.426 1.00 98.25 218 GLU A O 1
ATOM 1593 N N . MET A 1 219 ? -4.978 -7.096 5.018 1.00 96.81 219 MET A N 1
ATOM 1594 C CA . MET A 1 219 ? -4.243 -6.088 4.273 1.00 96.81 219 MET A CA 1
ATOM 1595 C C . MET A 1 219 ? -3.831 -6.697 2.937 1.00 96.81 219 MET A C 1
ATOM 1597 O O . MET A 1 219 ? -3.256 -7.787 2.921 1.00 96.81 219 MET A O 1
ATOM 1601 N N . HIS A 1 220 ? -4.146 -6.007 1.845 1.00 96.62 220 HIS A N 1
ATOM 1602 C CA . HIS A 1 220 ? -3.877 -6.441 0.480 1.00 96.62 220 HIS A CA 1
ATOM 1603 C C . HIS A 1 220 ? -3.029 -5.385 -0.220 1.00 96.62 220 HIS A C 1
ATOM 1605 O O . HIS A 1 220 ? -3.484 -4.262 -0.436 1.00 96.62 220 HIS A O 1
ATOM 1611 N N . LEU A 1 221 ? -1.781 -5.737 -0.500 1.00 95.44 221 LEU A N 1
ATOM 1612 C CA . LEU A 1 221 ? -0.833 -4.891 -1.206 1.00 95.44 221 LEU A CA 1
ATOM 1613 C C . LEU A 1 221 ? -1.010 -5.041 -2.720 1.00 95.44 221 LEU A C 1
ATOM 1615 O O . LEU A 1 221 ? -1.239 -6.150 -3.185 1.00 95.44 221 LEU A O 1
ATOM 1619 N N . ASN A 1 222 ? -0.894 -3.945 -3.467 1.00 93.38 222 ASN A N 1
ATOM 1620 C CA . ASN A 1 222 ? -1.084 -3.900 -4.917 1.00 93.38 222 ASN A CA 1
ATOM 1621 C C . ASN A 1 222 ? -2.344 -4.682 -5.367 1.00 93.38 222 ASN A C 1
ATOM 1623 O O . ASN A 1 222 ? -2.247 -5.601 -6.179 1.00 93.38 222 ASN A O 1
ATOM 1627 N N . PRO A 1 223 ? -3.525 -4.381 -4.791 1.00 93.31 223 PRO A N 1
ATOM 1628 C CA . PRO A 1 223 ? -4.724 -5.203 -4.955 1.00 93.31 223 PRO A CA 1
ATOM 1629 C C . PRO A 1 223 ? -5.250 -5.256 -6.393 1.00 93.31 223 PRO A C 1
ATOM 1631 O O . PRO A 1 223 ? -5.918 -6.223 -6.754 1.00 93.31 223 PRO A O 1
ATOM 1634 N N . ASP A 1 224 ? -4.957 -4.223 -7.186 1.00 91.12 224 ASP A N 1
ATOM 1635 C CA . ASP A 1 224 ? -5.333 -4.125 -8.597 1.00 91.12 224 ASP A CA 1
ATOM 1636 C C . ASP A 1 224 ? -4.238 -4.662 -9.536 1.00 91.12 224 ASP A C 1
ATOM 1638 O O . ASP A 1 224 ? -4.401 -4.619 -10.754 1.00 91.12 224 ASP A O 1
ATOM 1642 N N . GLU A 1 225 ? -3.125 -5.157 -8.978 1.00 92.19 225 GLU A N 1
ATOM 1643 C CA . GLU A 1 225 ? -1.994 -5.747 -9.703 1.00 92.19 225 GLU A CA 1
ATOM 1644 C C . GLU A 1 225 ? -1.396 -4.809 -10.773 1.00 92.19 225 GLU A C 1
ATOM 1646 O O . GLU A 1 225 ? -0.823 -5.260 -11.766 1.00 92.19 225 GLU A O 1
ATOM 1651 N N . THR A 1 226 ? -1.520 -3.492 -10.565 1.00 88.19 226 THR A N 1
ATOM 1652 C CA . THR A 1 226 ? -1.038 -2.454 -11.492 1.00 88.19 226 THR A CA 1
ATOM 1653 C C . THR A 1 226 ? 0.479 -2.330 -11.473 1.00 88.19 226 THR A C 1
ATOM 1655 O O . THR A 1 226 ? 1.088 -2.003 -12.492 1.00 88.19 226 THR A O 1
ATOM 1658 N N . ILE A 1 227 ? 1.094 -2.598 -10.320 1.00 91.00 227 ILE A N 1
ATOM 1659 C CA . ILE A 1 227 ? 2.543 -2.728 -10.178 1.00 91.00 227 ILE A CA 1
ATOM 1660 C C . ILE A 1 227 ? 2.937 -4.130 -10.645 1.00 91.00 227 ILE A C 1
ATOM 1662 O O . ILE A 1 227 ? 2.388 -5.133 -10.179 1.00 91.00 227 ILE A O 1
ATOM 1666 N N . ALA A 1 228 ? 3.914 -4.203 -11.546 1.00 93.94 228 ALA A N 1
ATOM 1667 C CA . ALA A 1 228 ? 4.454 -5.471 -12.006 1.00 93.94 228 ALA A CA 1
ATOM 1668 C C . ALA A 1 228 ? 5.322 -6.118 -10.925 1.00 93.94 228 ALA A C 1
ATOM 1670 O O . ALA A 1 228 ? 6.326 -5.546 -10.504 1.00 93.94 228 ALA A O 1
ATOM 1671 N N . GLU A 1 229 ? 4.976 -7.335 -10.516 1.00 96.44 229 GLU A N 1
ATOM 1672 C CA . GLU A 1 229 ? 5.685 -8.072 -9.472 1.00 96.44 229 GLU A CA 1
ATOM 1673 C C . GLU A 1 229 ? 6.097 -9.461 -9.953 1.00 96.44 229 GLU A C 1
ATOM 1675 O O . GLU A 1 229 ? 5.464 -10.085 -10.805 1.00 96.44 229 GLU A O 1
ATOM 1680 N N . SER A 1 230 ? 7.189 -9.971 -9.390 1.00 97.00 230 SER A N 1
ATOM 1681 C CA . SER A 1 230 ? 7.646 -11.341 -9.637 1.00 97.00 230 SER A CA 1
ATOM 1682 C C . SER A 1 230 ? 6.794 -12.392 -8.920 1.00 97.00 230 SER A C 1
ATOM 1684 O O . SER A 1 230 ? 6.855 -13.570 -9.277 1.00 97.00 230 SER A O 1
ATOM 1686 N N . ASN A 1 231 ? 6.012 -11.981 -7.920 1.00 97.19 231 ASN A N 1
ATOM 1687 C CA . ASN A 1 231 ? 5.125 -12.836 -7.151 1.00 97.19 231 ASN A CA 1
ATOM 1688 C C . ASN A 1 231 ? 3.973 -12.006 -6.571 1.00 97.19 231 ASN A C 1
ATOM 1690 O O . ASN A 1 231 ? 4.233 -11.008 -5.919 1.00 97.19 231 ASN A O 1
ATOM 1694 N N . TYR A 1 232 ? 2.733 -12.443 -6.793 1.00 96.88 232 TYR A N 1
ATOM 1695 C CA . TYR A 1 232 ? 1.527 -11.811 -6.239 1.00 96.88 232 TYR A CA 1
ATOM 1696 C C . TYR A 1 232 ? 0.881 -12.662 -5.128 1.00 96.88 232 TYR A C 1
ATOM 1698 O O . TYR A 1 232 ? 0.033 -12.188 -4.372 1.00 96.88 232 TYR A O 1
ATOM 1706 N N . ASP A 1 233 ? 1.290 -13.932 -4.973 1.00 97.44 233 ASP A N 1
ATOM 1707 C CA . ASP A 1 233 ? 0.671 -14.888 -4.036 1.00 97.44 233 ASP A CA 1
ATOM 1708 C C . ASP A 1 233 ? 0.913 -14.525 -2.553 1.00 97.44 233 ASP A C 1
ATOM 1710 O O . ASP A 1 233 ? 0.316 -15.109 -1.644 1.00 97.44 233 ASP A O 1
ATOM 1714 N N . ASN A 1 234 ? 1.817 -13.582 -2.287 1.00 97.50 234 ASN A N 1
ATOM 1715 C CA . ASN A 1 234 ? 2.258 -13.123 -0.969 1.00 97.50 234 ASN A CA 1
ATOM 1716 C C . ASN A 1 234 ? 1.855 -11.669 -0.652 1.00 97.50 234 ASN A C 1
ATOM 1718 O O . ASN A 1 234 ? 2.281 -11.135 0.379 1.00 97.50 234 ASN A O 1
ATOM 1722 N N . ASN A 1 235 ? 0.984 -11.069 -1.466 1.00 97.31 235 ASN A N 1
ATOM 1723 C CA . ASN A 1 235 ? 0.526 -9.687 -1.305 1.00 97.31 235 ASN A CA 1
ATOM 1724 C C . ASN A 1 235 ? -0.559 -9.505 -0.232 1.00 97.31 235 ASN A C 1
ATOM 1726 O O . ASN A 1 235 ? -0.834 -8.384 0.203 1.00 97.31 235 ASN A O 1
ATOM 1730 N N . VAL A 1 236 ? -1.181 -10.598 0.220 1.00 98.12 236 VAL A N 1
ATOM 1731 C CA . VAL A 1 236 ? -2.259 -10.575 1.219 1.00 98.12 236 VAL A CA 1
ATOM 1732 C C . VAL A 1 236 ? -1.767 -11.107 2.559 1.00 98.12 236 VAL A C 1
ATOM 1734 O O . VAL A 1 236 ? -1.220 -12.207 2.654 1.00 98.12 236 VAL A O 1
ATOM 1737 N N . VAL A 1 237 ? -2.044 -10.367 3.634 1.00 98.00 237 VAL A N 1
ATOM 1738 C CA . VAL A 1 237 ? -1.855 -10.843 5.010 1.00 98.00 237 VAL A CA 1
ATOM 1739 C C . VAL A 1 237 ? -3.117 -10.652 5.839 1.00 98.00 237 VAL A C 1
ATOM 1741 O O . VAL A 1 237 ? -3.858 -9.686 5.673 1.00 98.00 237 VAL A O 1
ATOM 1744 N N . THR A 1 238 ? -3.337 -11.563 6.786 1.00 97.69 238 THR A N 1
ATOM 1745 C CA . THR A 1 238 ? -4.426 -11.476 7.766 1.00 97.69 238 THR A CA 1
ATOM 1746 C C . THR A 1 238 ? -3.870 -11.515 9.182 1.00 97.69 238 THR A C 1
ATOM 1748 O O . THR A 1 238 ? -3.083 -12.407 9.511 1.00 97.69 238 THR A O 1
ATOM 1751 N N . VAL A 1 239 ? -4.302 -10.589 10.033 1.00 97.56 239 VAL A N 1
ATOM 1752 C CA . VAL A 1 239 ? -3.840 -10.440 11.416 1.00 97.56 239 VAL A CA 1
ATOM 1753 C C . VAL A 1 239 ? -5.048 -10.378 12.358 1.00 97.56 239 VAL A C 1
ATOM 1755 O O . VAL A 1 239 ? -5.975 -9.611 12.099 1.00 97.56 239 VAL A O 1
ATOM 1758 N N . PRO A 1 240 ? -5.080 -11.163 13.450 1.00 97.81 240 PRO A N 1
ATOM 1759 C CA . PRO A 1 240 ? -6.133 -11.035 14.453 1.00 97.81 240 PRO A CA 1
ATOM 1760 C C . PRO A 1 240 ? -5.996 -9.708 15.209 1.00 97.81 240 PRO A C 1
ATOM 1762 O O . PRO A 1 240 ? -4.896 -9.335 15.619 1.00 97.81 240 PRO A O 1
ATOM 1765 N N . ILE A 1 241 ? -7.117 -9.021 15.420 1.00 98.19 241 ILE A N 1
ATOM 1766 C CA . ILE A 1 241 ? -7.196 -7.760 16.160 1.00 98.19 241 ILE A CA 1
ATOM 1767 C C . ILE A 1 241 ? -8.256 -7.879 17.250 1.00 98.19 241 ILE A C 1
ATOM 1769 O O . ILE A 1 241 ? -9.413 -8.180 16.965 1.00 98.19 241 ILE A O 1
ATOM 1773 N N . THR A 1 242 ? -7.880 -7.550 18.483 1.00 97.94 242 THR A N 1
ATOM 1774 C CA . THR A 1 242 ? -8.828 -7.372 19.585 1.00 97.94 242 THR A CA 1
ATOM 1775 C C . THR A 1 242 ? -9.064 -5.881 19.797 1.00 97.94 242 THR A C 1
ATOM 1777 O O . THR A 1 242 ? -8.163 -5.168 20.242 1.00 97.94 242 THR A O 1
ATOM 1780 N N . ILE A 1 243 ? -10.274 -5.402 19.508 1.00 97.88 243 ILE A N 1
ATOM 1781 C CA . ILE A 1 243 ? -10.685 -4.041 19.869 1.00 97.88 243 ILE A CA 1
ATOM 1782 C C . ILE A 1 243 ? -11.063 -4.040 21.359 1.00 97.88 243 ILE A C 1
ATOM 1784 O O . ILE A 1 243 ? -11.953 -4.805 21.743 1.00 97.88 243 ILE A O 1
ATOM 1788 N N . PRO A 1 244 ? -10.431 -3.211 22.212 1.00 97.19 244 PRO A N 1
ATOM 1789 C CA . PRO A 1 244 ? -10.763 -3.147 23.632 1.00 97.19 244 PRO A CA 1
ATOM 1790 C C . PRO A 1 244 ? -12.094 -2.418 23.874 1.00 97.19 244 PRO A C 1
ATOM 1792 O O . PRO A 1 244 ? -12.647 -1.769 22.982 1.00 97.19 244 PRO A O 1
ATOM 1795 N N . GLU A 1 245 ? -12.600 -2.475 25.105 1.00 93.31 245 GLU A N 1
ATOM 1796 C CA . GLU A 1 245 ? -13.649 -1.544 25.546 1.00 93.31 245 GLU A CA 1
ATOM 1797 C C . GLU A 1 245 ? -13.151 -0.082 25.443 1.00 93.31 245 GLU A C 1
ATOM 1799 O O . GLU A 1 245 ? -11.934 0.133 25.509 1.00 93.31 245 GLU A O 1
ATOM 1804 N N . PRO A 1 246 ? -14.042 0.901 25.209 1.00 80.75 246 PRO A N 1
ATOM 1805 C CA . PRO A 1 246 ? -13.692 2.324 25.190 1.00 80.75 246 PRO A CA 1
ATOM 1806 C C . PRO A 1 246 ? -13.110 2.838 26.514 1.00 80.75 246 PRO A C 1
ATOM 1808 O O . PRO A 1 246 ? -13.536 2.351 27.589 1.00 80.75 246 PRO A O 1
#